Protein 4OVQ (pdb70)

Nearest PDB structures (foldseek):
  4pf8-assembly1_A  TM=9.824E-01  e=2.541E-43  Sulfitobacter sp. NAS-14.1
  4ovr-assembly2_B  TM=9.598E-01  e=1.487E-34  Xanthobacter autotrophicus Py2
  4mhf-assembly1_A  TM=9.506E-01  e=1.576E-33  Polaromonas sp. JS666
  4pbq-assembly3_C  TM=9.297E-01  e=1.345E-25  Haemophilus influenzae RdAW
  4di4-assembly1_B  TM=7.776E-01  e=5.376E-15  Treponema pallidum subsp. pallidum str. Nichols

Organism: Roseobacter denitrificans (strain ATCC 33942 / OCh 114) (NCBI:txid375451)

B-factor: mean 21.03, std 9.66, range [5.29, 56.74]

Secondary structure (DSSP, 8-state):
-EE-EE----TT-HHHH--HHHHHHHHHTTTSSEE---TTTT--HHHHHHHHHHTS-SEEEEEHHHHTTT-TTGGGGGSTT-SSSS---TTTTSHHHHHHHH--TTSEEEEEEE----EEEEESS----SGGGG---EE---HHHH--GGGT--EE--GGGHHHHHHHTSSSEEEE-HHHHHHTSHHHH--EEEEEEEE---EEEEEEHHHHHTS----HHHHHHHHHHHHHHHHHHHHHHHHHHHHHHHTT-EEEE-S--HHHHH--HHHHHHHHH-GGGHHHHHHHHT--

Solvent-accessible surface area: 12028 Å² total

Radius of gyration: 18.8 Å; Cα contacts (8 Å, |Δi|>4): 561; chains: 1; bounding box: 43×48×45 Å

CATH classification: 3.40.190.170

Foldseek 3Di:
DEFEEEEQADPPALVVVLVLLQVLLCVLVVNPYGYDDYNQPVHFQLVVVVCQLVVVGFKYWHWLQSVCVVQVLSVLLFAWPLQPWQVLVLLCVDDSVVVRQVSVVSQKHFLAKAFFTFKFKWFAPDEDQALVVLAEEEEDPDVLVCLSVLSNHGYDYGLLCVQVCLQVVVGGIYMGALLSCQRSCVCVSTQETEPLSTGGIMIGIMGRSVVLVPDDPSVVSSSVSRHVSRVSSRVSVVVSSVVSVVVSVVVPRHYYYHPCSPNVVVSPCSLVVSCVVCVVCVVSSVSSNVRD

Sequence (292 aa):
DNWRGWNIHVDGYPNTVADKFAELLAVKTGGEYTLQFHGGTLGSQPDDAIEQVRAGALEIGNFNLGPIGPLVPAANVVSLPFIFKDVPHFRVLDGEAGKIIAAGAEKGIQPLAWYDAGARSFYNGEKPINTPADVEGKVRVNNELFTGIAELGGNPSPAFAEVYQALKTGVVDGAENNWPSYESTGHFEVAGFYSLSQHLIIPECICINIGTFNALSDEKTAVLEAAQQESALYQRDLWNKREAASRAAVEAAGVVVNEIADKAPFQAAAPVYEAYFEANPDLRPLVELIQATE

InterPro domains:
  IPR004682 TRAP transporter solute receptor, DctP family [PIRSF006470] (33-309)
  IPR004682 TRAP transporter solute receptor, DctP family [TIGR00787] (37-277)
  IPR018389 TRAP transporter solute receptor DctP [PF03480] (36-310)
  IPR018389 TRAP transporter solute receptor DctP [PTHR33376] (6-325)
  IPR038404 TRAP transporter solute receptor DctP superfamily [G3DSA:3.40.190.170] (26-326)

Structure (mmCIF, N/CA/C/O backbone):
data_4OVQ
#
_entry.id   4OVQ
#
_cell.length_a   78.209
_cell.length_b   78.209
_cell.length_c   134.424
_cell.angle_alpha   90.000
_cell.angle_beta   90.000
_cell.angle_gamma   120.000
#
_symmetry.space_group_name_H-M   'H 3'
#
loop_
_entity.id
_entity.type
_entity.pdbx_description
1 polymer 'TRAP dicarboxylate ABC transporter, substrate-binding protein'
2 non-polymer 'CHLORIDE ION'
3 non-polymer 'beta-D-glucopyranuronic acid'
4 water water
#
loop_
_atom_site.group_PDB
_atom_site.id
_atom_site.type_symbol
_atom_site.label_atom_id
_atom_site.label_alt_id
_atom_site.label_comp_id
_atom_site.label_asym_id
_atom_site.label_entity_id
_atom_site.label_seq_id
_atom_site.pdbx_PDB_ins_code
_atom_site.Cartn_x
_atom_site.Cartn_y
_atom_site.Cartn_z
_atom_site.occupancy
_atom_site.B_iso_or_equiv
_atom_site.auth_seq_id
_atom_site.auth_comp_id
_atom_site.auth_asym_id
_atom_site.auth_atom_id
_atom_site.pdbx_PDB_model_num
ATOM 1 N N . ASP A 1 24 ? 7.520 10.482 -16.170 1.00 38.45 25 ASP A N 1
ATOM 2 C CA . ASP A 1 24 ? 7.153 11.451 -15.137 1.00 34.79 25 ASP A CA 1
ATOM 3 C C . ASP A 1 24 ? 6.676 10.753 -13.863 1.00 34.26 25 ASP A C 1
ATOM 4 O O . ASP A 1 24 ? 6.825 11.290 -12.761 1.00 32.28 25 ASP A O 1
ATOM 12 N N . ASN A 1 25 ? 6.111 9.559 -14.022 1.00 27.22 26 ASN A N 1
ATOM 13 C CA . ASN A 1 25 ? 5.618 8.767 -12.896 1.00 18.69 26 ASN A CA 1
ATOM 14 C C . ASN A 1 25 ? 6.665 7.726 -12.516 1.00 23.75 26 ASN A C 1
ATOM 15 O O . ASN A 1 25 ? 6.923 6.758 -13.251 1.00 24.25 26 ASN A O 1
ATOM 26 N N . TRP A 1 26 ? 7.286 7.942 -11.368 1.00 17.07 27 TRP A N 1
ATOM 27 C CA . TRP A 1 26 ? 8.416 7.136 -10.963 1.00 13.87 27 TRP A CA 1
ATOM 28 C C . TRP A 1 26 ? 8.016 5.977 -10.060 1.00 15.47 27 TRP A C 1
ATOM 29 O O . TRP A 1 26 ? 6.953 5.976 -9.429 1.00 17.66 27 TRP A O 1
ATOM 50 N N . ARG A 1 27 ? 8.922 5.009 -9.971 1.00 14.69 28 ARG A N 1
ATOM 51 C CA . ARG A 1 27 ? 8.792 3.921 -9.029 1.00 14.03 28 ARG A CA 1
ATOM 52 C C . ARG A 1 27 ? 9.994 3.950 -8.091 1.00 10.29 28 ARG A C 1
ATOM 53 O O . ARG A 1 27 ? 11.109 4.278 -8.518 1.00 14.37 28 ARG A O 1
ATOM 74 N N . GLY A 1 28 ? 9.735 3.616 -6.836 1.00 13.84 29 GLY A N 1
ATOM 75 C CA . GLY A 1 28 ? 10.764 3.582 -5.817 1.00 15.71 29 GLY A CA 1
ATOM 76 C C . GLY A 1 28 ? 10.781 2.308 -4.993 1.00 14.43 29 GLY A C 1
ATOM 77 O O . GLY A 1 28 ? 9.744 1.680 -4.773 1.00 14.85 29 GLY A O 1
ATOM 81 N N . TRP A 1 29 ? 11.972 1.952 -4.514 1.00 11.14 30 TRP A N 1
ATOM 82 C CA . TRP A 1 29 ? 12.184 0.764 -3.687 1.00 9.00 30 TRP A CA 1
ATOM 83 C C . TRP A 1 29 ? 12.518 1.087 -2.249 1.00 8.72 30 TRP A C 1
ATOM 84 O O . TRP A 1 29 ? 13.314 2.010 -1.973 1.00 9.24 30 TRP A O 1
ATOM 105 N N . ASN A 1 30 ? 11.927 0.337 -1.338 1.00 8.91 31 ASN A N 1
ATOM 106 C CA . ASN A 1 30 ? 12.292 0.361 0.070 1.00 10.66 31 ASN A CA 1
ATOM 107 C C . ASN A 1 30 ? 12.090 -1.045 0.609 1.00 10.73 31 ASN A C 1
ATOM 108 O O . ASN A 1 30 ? 11.088 -1.700 0.271 1.00 11.03 31 ASN A O 1
ATOM 119 N N . ILE A 1 31 ? 13.003 -1.536 1.443 1.00 11.10 32 ILE A N 1
ATOM 120 C CA . ILE A 1 31 ? 12.917 -2.913 1.933 1.00 11.35 32 ILE A CA 1
ATOM 121 C C . ILE A 1 31 ? 12.014 -3.079 3.154 1.00 12.16 32 ILE A C 1
ATOM 122 O O . ILE A 1 31 ? 11.643 -4.207 3.486 1.00 13.82 32 ILE A O 1
ATOM 138 N N . HIS A 1 32 ? 11.624 -1.974 3.799 1.00 10.33 33 HIS A N 1
ATOM 139 C CA . HIS A 1 32 ? 11.050 -2.017 5.147 1.00 9.68 33 HIS A CA 1
ATOM 140 C C . HIS A 1 32 ? 9.532 -2.187 5.186 1.00 11.72 33 HIS A C 1
ATOM 141 O O . HIS A 1 32 ? 8.850 -2.007 4.180 1.00 17.01 33 HIS A O 1
ATOM 156 N N . VAL A 1 33 ? 9.047 -2.512 6.371 1.00 18.68 34 VAL A N 1
ATOM 157 C CA . VAL A 1 33 ? 7.618 -2.770 6.571 1.00 14.36 34 VAL A CA 1
ATOM 158 C C . VAL A 1 33 ? 6.855 -1.533 6.977 1.00 12.42 34 VAL A C 1
ATOM 159 O O . VAL A 1 33 ? 7.430 -0.444 7.064 1.00 15.99 34 VAL A O 1
ATOM 172 N N . ASP A 1 34 ? 5.573 -1.713 7.264 1.00 23.51 35 ASP A N 1
ATOM 173 C CA . ASP A 1 34 ? 4.741 -0.592 7.599 1.00 12.26 35 ASP A CA 1
ATOM 174 C C . ASP A 1 34 ? 5.178 0.094 8.877 1.00 17.44 35 ASP A C 1
ATOM 175 O O . ASP A 1 34 ? 5.552 -0.551 9.863 1.00 18.67 35 ASP A O 1
ATOM 184 N N . GLY A 1 35 ? 5.086 1.418 8.863 1.00 15.96 36 GLY A N 1
ATOM 185 C CA . GLY A 1 35 ? 5.374 2.199 10.042 1.00 16.80 36 GLY A CA 1
ATOM 186 C C . GLY A 1 35 ? 6.824 2.399 10.359 1.00 10.66 36 GLY A C 1
ATOM 187 O O . GLY A 1 35 ? 7.164 3.179 11.271 1.00 18.69 36 GLY A O 1
ATOM 191 N N . TYR A 1 36 ? 7.707 1.684 9.627 1.00 13.31 37 TYR A N 1
ATOM 192 C CA . TYR A 1 36 ? 9.130 1.849 9.808 1.00 13.31 37 TYR A CA 1
ATOM 193 C C . TYR A 1 36 ? 9.487 3.262 9.388 1.00 9.20 37 TYR A C 1
ATOM 194 O O . TYR A 1 36 ? 8.884 3.788 8.437 1.00 15.39 37 TYR A O 1
ATOM 212 N N . PRO A 1 37 ? 10.410 3.875 10.109 1.00 13.28 38 PRO A N 1
ATOM 213 C CA . PRO A 1 37 ? 10.813 5.261 9.854 1.00 13.51 38 PRO A CA 1
ATOM 214 C C . PRO A 1 37 ? 11.061 5.506 8.375 1.00 13.36 38 PRO A C 1
ATOM 215 O O . PRO A 1 37 ? 10.529 6.460 7.799 1.00 10.33 38 PRO A O 1
ATOM 226 N N . ASN A 1 38 ? 11.843 4.635 7.741 1.00 11.50 39 ASN A N 1
ATOM 227 C CA . ASN A 1 38 ? 12.139 4.811 6.322 1.00 8.74 39 ASN A CA 1
ATOM 228 C C . ASN A 1 38 ? 10.921 4.730 5.410 1.00 9.43 39 ASN A C 1
ATOM 229 O O . ASN A 1 38 ? 10.835 5.369 4.347 1.00 10.20 39 ASN A O 1
ATOM 240 N N . THR A 1 39 ? 9.989 3.877 5.783 1.00 12.46 40 THR A N 1
ATOM 241 C CA . THR A 1 39 ? 8.804 3.699 5.020 1.00 11.62 40 THR A CA 1
ATOM 242 C C . THR A 1 39 ? 7.944 4.970 5.021 1.00 10.44 40 THR A C 1
ATOM 243 O O . THR A 1 39 ? 7.567 5.494 3.980 1.00 11.77 40 THR A O 1
ATOM 254 N N . VAL A 1 40 ? 7.685 5.453 6.221 1.00 12.98 41 VAL A N 1
ATOM 255 C CA . VAL A 1 40 ? 6.851 6.650 6.420 1.00 11.03 41 VAL A CA 1
ATOM 256 C C . VAL A 1 40 ? 7.551 7.826 5.747 1.00 11.03 41 VAL A C 1
ATOM 257 O O . VAL A 1 40 ? 6.919 8.659 5.054 1.00 11.30 41 VAL A O 1
ATOM 270 N N . ALA A 1 41 ? 8.865 7.878 5.877 1.00 12.35 42 ALA A N 1
ATOM 271 C CA . ALA A 1 41 ? 9.628 8.994 5.290 1.00 10.47 42 ALA A CA 1
ATOM 272 C C . ALA A 1 41 ? 9.685 8.944 3.753 1.00 10.13 42 ALA A C 1
ATOM 273 O O . ALA A 1 41 ? 9.690 9.994 3.110 1.00 8.24 42 ALA A O 1
ATOM 297 N N . ASP A 1 43 ? 7.306 7.677 1.914 1.00 11.63 44 ASP A N 1
ATOM 298 C CA . ASP A 1 43 ? 5.954 8.129 1.559 1.00 11.82 44 ASP A CA 1
ATOM 299 C C . ASP A 1 43 ? 5.934 9.650 1.570 1.00 9.18 44 ASP A C 1
ATOM 300 O O . ASP A 1 43 ? 5.374 10.290 0.672 1.00 10.64 44 ASP A O 1
ATOM 309 N N . LYS A 1 44 ? 6.579 10.225 2.562 1.00 9.18 45 LYS A N 1
ATOM 310 C CA . LYS A 1 44 ? 6.640 11.680 2.654 1.00 8.56 45 LYS A CA 1
ATOM 311 C C . LYS A 1 44 ? 7.431 12.303 1.499 1.00 8.27 45 LYS A C 1
ATOM 312 O O . LYS A 1 44 ? 7.054 13.366 0.959 1.00 8.35 4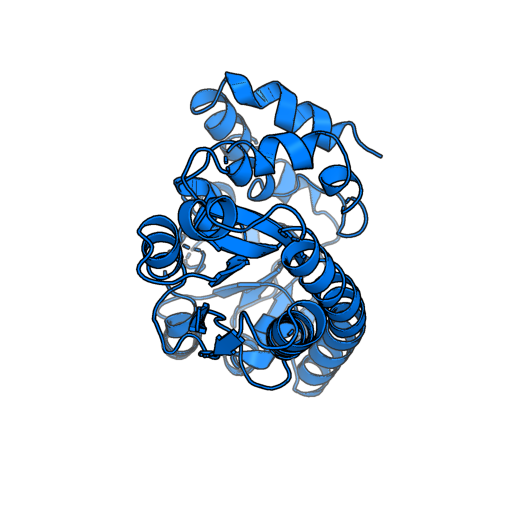5 LYS A O 1
ATOM 331 N N . PHE A 1 45 ? 8.535 11.663 1.116 1.00 9.00 46 PHE A N 1
ATOM 332 C CA . PHE A 1 45 ? 9.285 12.080 -0.044 1.00 8.15 46 PHE A CA 1
ATOM 333 C C . PHE A 1 45 ? 8.391 12.070 -1.275 1.00 9.84 46 PHE A C 1
ATOM 334 O O . PHE A 1 45 ? 8.340 13.054 -2.023 1.00 10.08 46 PHE A O 1
ATOM 351 N N . ALA A 1 46 ? 7.629 10.998 -1.460 1.00 8.92 47 ALA A N 1
ATOM 352 C CA . ALA A 1 46 ? 6.739 10.928 -2.618 1.00 10.94 47 ALA A CA 1
ATOM 353 C C . ALA A 1 46 ? 5.677 12.037 -2.552 1.00 9.94 47 ALA A C 1
ATOM 354 O O . ALA A 1 46 ? 5.427 12.697 -3.533 1.00 11.52 47 ALA A O 1
ATOM 361 N N . GLU A 1 47 ? 5.096 12.257 -1.389 1.00 9.47 48 GLU A N 1
ATOM 362 C CA . GLU A 1 47 ? 4.112 13.325 -1.213 1.00 9.73 48 GLU A CA 1
ATOM 363 C C . GLU A 1 47 ? 4.704 14.707 -1.508 1.00 9.41 48 GLU A C 1
ATOM 364 O O . GLU A 1 47 ? 4.139 15.482 -2.275 1.00 9.71 48 GLU A O 1
ATOM 376 N N . LEU A 1 48 ? 5.890 14.950 -0.965 1.00 8.87 49 LEU A N 1
ATOM 377 C CA . LEU A 1 48 ? 6.541 16.252 -1.154 1.00 9.65 49 LEU A CA 1
ATOM 378 C C . LEU A 1 48 ? 7.012 16.465 -2.591 1.00 9.45 49 LEU A C 1
ATOM 379 O O . LEU A 1 48 ? 6.969 17.592 -3.084 1.00 9.64 49 LEU A O 1
ATOM 395 N N . LEU A 1 49 ? 7.442 15.408 -3.276 1.00 9.51 50 LEU A N 1
ATOM 396 C CA . LEU A 1 49 ? 7.758 15.495 -4.699 1.00 10.49 50 LEU A CA 1
ATOM 397 C C . LEU A 1 49 ? 6.546 15.986 -5.494 1.00 11.19 50 LEU A C 1
ATOM 398 O O . LEU A 1 49 ? 6.640 16.934 -6.271 1.00 12.09 50 LEU A O 1
ATOM 414 N N . ALA A 1 50 ? 5.384 15.371 -5.260 1.00 9.78 51 ALA A N 1
ATOM 415 C CA . ALA A 1 50 ? 4.176 15.772 -5.983 1.00 10.77 51 ALA A CA 1
ATOM 416 C C . ALA A 1 50 ? 3.747 17.188 -5.634 1.00 10.92 51 ALA A C 1
ATOM 417 O O . ALA A 1 50 ? 3.307 17.939 -6.494 1.00 12.46 51 ALA A O 1
ATOM 424 N N . VAL A 1 51 ? 3.866 17.571 -4.364 1.00 10.07 52 VAL A N 1
ATOM 425 C CA . VAL A 1 51 ? 3.546 18.941 -3.966 1.00 10.08 52 VAL A CA 1
ATOM 426 C C . VAL A 1 51 ? 4.480 19.976 -4.604 1.00 12.47 52 VAL A C 1
ATOM 427 O O . VAL A 1 51 ? 4.014 20.926 -5.247 1.00 13.31 52 VAL A O 1
ATOM 440 N N . LYS A 1 52 ? 5.779 19.759 -4.496 1.00 11.96 53 LYS A N 1
ATOM 441 C CA . LYS A 1 52 ? 6.737 20.801 -4.880 1.00 11.98 53 LYS A CA 1
ATOM 442 C C . LYS A 1 52 ? 6.890 20.917 -6.398 1.00 22.22 53 LYS A C 1
ATOM 443 O O . LYS A 1 52 ? 7.320 21.961 -6.899 1.00 19.95 53 LYS A O 1
ATOM 462 N N . THR A 1 53 ? 6.527 19.857 -7.116 1.00 14.26 54 THR A N 1
ATOM 463 C CA . THR A 1 53 ? 6.555 19.883 -8.587 1.00 14.60 54 THR A CA 1
ATOM 464 C C . THR A 1 53 ? 5.180 20.152 -9.192 1.00 18.61 54 THR A C 1
ATOM 465 O O . THR A 1 53 ? 4.971 19.981 -10.399 1.00 21.07 54 THR A O 1
ATOM 476 N N . GLY A 1 54 ? 4.220 20.566 -8.371 1.00 17.39 55 GLY A N 1
ATOM 477 C CA . GLY A 1 54 ? 2.850 20.759 -8.831 1.00 20.37 55 GLY A CA 1
ATOM 478 C C . GLY A 1 54 ? 2.250 19.607 -9.613 1.00 20.18 55 GLY A C 1
ATOM 479 O O . GLY A 1 54 ? 1.442 19.820 -10.524 1.00 28.07 55 GLY A O 1
ATOM 483 N N . GLY A 1 55 ? 2.629 18.385 -9.271 1.00 19.27 56 GLY A N 1
ATOM 484 C CA . GLY A 1 55 ? 2.063 17.209 -9.903 1.00 20.00 56 GLY A CA 1
ATOM 485 C C . GLY A 1 55 ? 2.793 16.751 -11.158 1.00 14.03 56 GLY A C 1
ATOM 486 O O . GLY A 1 55 ? 2.470 15.721 -11.723 1.00 19.95 56 GLY A O 1
ATOM 490 N N . GLU A 1 56 ? 3.814 17.499 -11.564 1.00 18.94 57 GLU A N 1
ATOM 491 C CA . GLU A 1 56 ? 4.557 17.147 -12.770 1.00 19.34 57 GLU A CA 1
ATOM 492 C C . GLU A 1 56 ? 5.364 15.886 -12.575 1.00 23.40 57 GLU A C 1
ATOM 493 O O . GLU A 1 56 ? 5.563 15.118 -13.516 1.00 24.09 57 GLU A O 1
ATOM 505 N N . TYR A 1 57 ? 5.806 15.641 -11.344 1.00 18.11 58 TYR A N 1
ATOM 506 C CA . TYR A 1 57 ? 6.494 14.391 -11.045 1.00 16.76 58 TYR A CA 1
ATOM 507 C C . TYR A 1 57 ? 5.838 13.684 -9.849 1.00 19.84 58 TYR A C 1
ATOM 508 O O . TYR A 1 57 ? 5.583 14.313 -8.821 1.00 16.95 58 TYR A O 1
ATOM 526 N N . THR A 1 58 ? 5.573 12.388 -9.988 1.00 14.73 59 THR A N 1
ATOM 527 C CA . THR A 1 58 ? 5.041 11.601 -8.886 1.00 14.11 59 THR A CA 1
ATOM 528 C C . THR A 1 58 ? 5.870 10.335 -8.686 1.00 14.96 59 THR A C 1
ATOM 529 O O . THR A 1 58 ? 6.653 9.941 -9.555 1.00 15.81 59 THR A O 1
ATOM 540 N N . LEU A 1 59 ? 5.654 9.684 -7.553 1.00 13.22 60 LEU A N 1
ATOM 541 C CA . LEU A 1 59 ? 6.434 8.521 -7.162 1.00 11.72 60 LEU A CA 1
ATOM 542 C C . LEU A 1 59 ? 5.544 7.492 -6.495 1.00 14.32 60 LEU A C 1
ATOM 543 O O . LEU A 1 59 ? 4.864 7.798 -5.518 1.00 14.06 60 LEU A O 1
ATOM 559 N N . GLN A 1 60 ? 5.558 6.269 -7.031 1.00 13.17 61 GLN A N 1
ATOM 560 C CA . GLN A 1 60 ? 4.925 5.138 -6.401 1.00 16.08 61 GLN A CA 1
ATOM 561 C C . GLN A 1 60 ? 5.964 4.257 -5.680 1.00 11.86 61 GLN A C 1
ATOM 562 O O . GLN A 1 60 ? 6.859 3.670 -6.324 1.00 13.02 61 GLN A O 1
ATOM 593 N N . PHE A 1 62 ? 7.199 0.951 -3.615 1.00 11.64 63 PHE A N 1
ATOM 594 C CA . PHE A 1 62 ? 7.016 -0.448 -3.307 1.00 15.82 63 PHE A CA 1
ATOM 595 C C . PHE A 1 62 ? 7.860 -0.751 -2.078 1.00 10.87 63 PHE A C 1
ATOM 596 O O . PHE A 1 62 ? 9.104 -0.914 -2.184 1.00 12.37 63 PHE A O 1
ATOM 613 N N . HIS A 1 63 ? 7.216 -0.757 -0.921 1.00 15.90 64 HIS A N 1
ATOM 614 C CA . HIS A 1 63 ? 7.839 -1.060 0.351 1.00 10.78 64 HIS A CA 1
ATOM 615 C C . HIS A 1 63 ? 7.969 -2.579 0.542 1.00 11.16 64 HIS A C 1
ATOM 616 O O . HIS A 1 63 ? 7.546 -3.359 -0.304 1.00 16.33 64 HIS A O 1
ATOM 631 N N . GLY A 1 64 ? 8.527 -2.977 1.682 1.00 15.20 65 GLY A N 1
ATOM 632 C CA . GLY A 1 64 ? 8.627 -4.390 2.008 1.00 14.18 65 GLY A CA 1
ATOM 633 C C . GLY A 1 64 ? 9.477 -5.210 1.060 1.00 13.78 65 GLY A C 1
ATOM 634 O O . GLY A 1 64 ? 9.356 -6.436 1.070 1.00 12.99 65 GLY A O 1
ATOM 638 N N . GLY A 1 65 ? 10.333 -4.595 0.237 1.00 10.76 66 GLY A N 1
ATOM 639 C CA . GLY A 1 65 ? 11.224 -5.370 -0.610 1.00 11.76 66 GLY A CA 1
ATOM 640 C C . GLY A 1 65 ? 10.550 -6.197 -1.698 1.00 11.83 66 GLY A C 1
ATOM 641 O O . GLY A 1 65 ? 11.161 -7.097 -2.283 1.00 15.42 66 GLY A O 1
ATOM 645 N N . THR A 1 66 ? 9.292 -5.873 -1.990 1.00 13.45 67 THR A N 1
ATOM 646 C CA . THR A 1 66 ? 8.505 -6.711 -2.904 1.00 13.68 67 THR A CA 1
ATOM 647 C C . THR A 1 66 ? 9.061 -6.626 -4.333 1.00 15.62 67 THR A C 1
ATOM 648 O O . THR A 1 66 ? 8.807 -7.503 -5.160 1.00 24.67 67 THR A O 1
ATOM 659 N N . LEU A 1 67 ? 9.901 -5.628 -4.613 1.00 18.65 68 LEU A N 1
ATOM 660 C CA . LEU A 1 67 ? 10.548 -5.551 -5.919 1.00 11.61 68 LEU A CA 1
ATOM 661 C C . LEU A 1 67 ? 11.894 -6.315 -6.022 1.00 20.39 68 LEU A C 1
ATOM 662 O O . LEU A 1 67 ? 12.431 -6.532 -7.121 1.00 21.68 68 LEU A O 1
ATOM 678 N N . GLY A 1 68 ? 12.420 -6.747 -4.891 1.00 14.81 69 GLY A N 1
ATOM 679 C CA . GLY A 1 68 ? 13.598 -7.590 -4.926 1.00 15.95 69 GLY A CA 1
ATOM 680 C C . GLY A 1 68 ? 14.621 -7.274 -3.854 1.00 12.81 69 GLY A C 1
ATOM 681 O O . GLY A 1 68 ? 14.416 -6.437 -2.974 1.00 10.68 69 GLY A O 1
ATOM 685 N N . SER A 1 69 ? 15.722 -7.989 -3.895 1.00 10.11 70 SER A N 1
ATOM 686 C CA . SER A 1 69 ? 16.765 -7.773 -2.912 1.00 9.59 70 SER A CA 1
ATOM 687 C C . SER A 1 69 ? 17.439 -6.425 -3.065 1.00 9.01 70 SER A C 1
ATOM 688 O O . SER A 1 69 ? 17.306 -5.746 -4.083 1.00 8.98 70 SER A O 1
ATOM 696 N N . GLN A 1 70 ? 18.178 -6.009 -2.037 1.00 8.57 71 GLN A N 1
ATOM 697 C CA . GLN A 1 70 ? 18.798 -4.708 -2.129 1.00 8.07 71 GLN A CA 1
ATOM 698 C C . GLN A 1 70 ? 19.852 -4.652 -3.265 1.00 7.92 71 GLN A C 1
ATOM 699 O O . GLN A 1 70 ? 19.860 -3.691 -4.044 1.00 7.81 71 GLN A O 1
ATOM 713 N N . PRO A 1 71 ? 20.723 -5.661 -3.394 1.00 7.98 72 PRO A N 1
ATOM 714 C CA . PRO A 1 71 ? 21.648 -5.534 -4.540 1.00 8.16 72 PRO A CA 1
ATOM 715 C C . PRO A 1 71 ? 20.951 -5.479 -5.911 1.00 8.26 72 PRO A C 1
ATOM 716 O O . PRO A 1 71 ? 21.384 -4.774 -6.811 1.00 8.71 72 PRO A O 1
ATOM 727 N N A ASP A 1 72 ? 19.885 -6.234 -6.072 0.59 8.72 73 ASP A N 1
ATOM 728 N N B ASP A 1 72 ? 19.879 -6.245 -6.055 0.41 8.97 73 ASP A N 1
ATOM 729 C CA A ASP A 1 72 ? 19.149 -6.207 -7.306 0.59 10.37 73 ASP A CA 1
ATOM 730 C CA B ASP A 1 72 ? 19.056 -6.259 -7.256 0.41 9.15 73 ASP A CA 1
ATOM 731 C C A ASP A 1 72 ? 18.517 -4.823 -7.516 0.59 11.59 73 ASP A C 1
ATOM 732 C C B ASP A 1 72 ? 18.483 -4.864 -7.509 0.41 11.34 73 ASP A C 1
ATOM 733 O O A ASP A 1 72 ? 18.594 -4.252 -8.604 0.59 11.22 73 ASP A O 1
ATOM 734 O O B ASP A 1 72 ? 18.551 -4.340 -8.619 0.41 12.73 73 ASP A O 1
ATOM 751 N N . ALA A 1 73 ? 17.949 -4.235 -6.468 1.00 10.22 74 ALA A N 1
ATOM 752 C CA . ALA A 1 73 ? 17.337 -2.952 -6.634 1.00 10.44 74 ALA A CA 1
ATOM 753 C C . ALA A 1 73 ? 18.371 -1.903 -6.987 1.00 8.29 74 ALA A C 1
ATOM 754 O O . ALA A 1 73 ? 18.080 -0.991 -7.745 1.00 8.43 74 ALA A O 1
ATOM 762 N N . ILE A 1 74 ? 19.538 -1.960 -6.354 1.00 8.14 75 ILE A N 1
ATOM 763 C CA . ILE A 1 74 ? 20.626 -1.026 -6.683 1.00 7.58 75 ILE A CA 1
ATOM 764 C C . ILE A 1 74 ? 20.950 -1.137 -8.185 1.00 10.41 75 ILE A C 1
ATOM 765 O O . ILE A 1 74 ? 21.074 -0.119 -8.865 1.00 9.33 75 ILE A O 1
ATOM 781 N N . GLU A 1 75 ? 2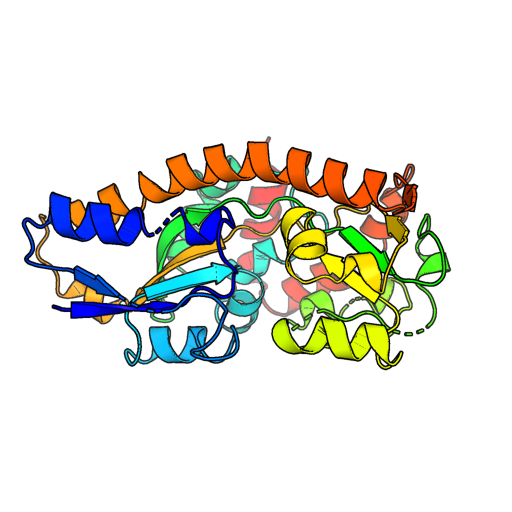1.066 -2.349 -8.710 1.00 8.44 76 GLU A N 1
ATOM 782 C CA . GLU A 1 75 ? 21.305 -2.497 -10.133 1.00 12.03 76 GLU A CA 1
ATOM 783 C C . GLU A 1 75 ? 20.165 -1.915 -10.981 1.00 12.50 76 GLU A C 1
ATOM 784 O O . GLU A 1 75 ? 20.402 -1.323 -12.058 1.00 14.51 76 GLU A O 1
ATOM 796 N N . GLN A 1 76 ? 18.916 -2.094 -10.551 1.00 9.27 77 GLN A N 1
ATOM 797 C CA . GLN A 1 76 ? 17.786 -1.550 -11.318 1.00 9.44 77 GLN A CA 1
ATOM 798 C C . GLN A 1 76 ? 17.842 -0.015 -11.368 1.00 10.66 77 GLN A C 1
ATOM 799 O O . GLN A 1 76 ? 17.563 0.585 -12.396 1.00 11.93 77 GLN A O 1
ATOM 813 N N . VAL A 1 77 ? 18.191 0.625 -10.255 1.00 8.92 78 VAL A N 1
ATOM 814 C CA . VAL A 1 77 ? 18.293 2.085 -10.245 1.00 10.26 78 VAL A CA 1
ATOM 815 C C . VAL A 1 77 ? 19.445 2.527 -11.152 1.00 13.39 78 VAL A C 1
ATOM 816 O O . VAL A 1 77 ? 19.286 3.420 -11.978 1.00 12.15 78 VAL A O 1
ATOM 829 N N . ARG A 1 78 ? 20.573 1.855 -11.052 1.00 14.51 79 ARG A N 1
ATOM 830 C CA . ARG A 1 78 ? 21.733 2.233 -11.868 1.00 12.55 79 ARG A CA 1
ATOM 831 C C . ARG A 1 78 ? 21.392 2.096 -13.366 1.00 16.48 79 ARG A C 1
ATOM 832 O O . ARG A 1 78 ? 21.727 2.957 -14.184 1.00 15.01 79 ARG A O 1
ATOM 853 N N . ALA A 1 79 ? 20.667 1.039 -13.705 1.00 13.35 80 ALA A N 1
ATOM 854 C CA . ALA A 1 79 ? 20.297 0.750 -15.091 1.00 14.69 80 ALA A CA 1
ATOM 855 C C . ALA A 1 79 ? 19.119 1.578 -15.612 1.00 15.91 80 ALA A C 1
ATOM 856 O O . ALA A 1 79 ? 18.771 1.532 -16.810 1.00 19.88 80 ALA A O 1
ATOM 863 N N . GLY A 1 80 ? 18.463 2.317 -14.727 1.00 12.59 81 GLY A N 1
ATOM 864 C CA . GLY A 1 80 ? 17.308 3.097 -15.108 1.00 14.85 81 GLY A CA 1
ATOM 865 C C . GLY A 1 80 ? 15.988 2.364 -15.223 1.00 18.07 81 GLY A C 1
ATOM 866 O O . GLY A 1 80 ? 15.005 2.933 -15.696 1.00 21.58 81 GLY A O 1
ATOM 870 N N . ALA A 1 81 ? 15.951 1.120 -14.760 1.00 13.54 82 ALA A N 1
ATOM 871 C CA . ALA A 1 81 ? 14.711 0.366 -14.699 1.00 13.05 82 ALA A CA 1
ATOM 872 C C . ALA A 1 81 ? 13.817 0.796 -13.520 1.00 12.82 82 ALA A C 1
ATOM 873 O O . ALA A 1 81 ? 12.598 0.573 -13.533 1.00 18.32 82 ALA A O 1
ATOM 880 N N . LEU A 1 82 ? 14.439 1.442 -12.537 1.00 12.25 83 LEU A N 1
ATOM 881 C CA . LEU A 1 82 ? 13.759 2.001 -11.368 1.00 13.09 83 LEU A CA 1
ATOM 882 C C . LEU A 1 82 ? 14.351 3.372 -11.162 1.00 15.99 83 LEU A C 1
ATOM 883 O O . LEU A 1 82 ? 15.542 3.557 -11.320 1.00 15.98 83 LEU A O 1
ATOM 899 N N . GLU A 1 83 ? 13.548 4.355 -10.800 1.00 13.13 84 GLU A N 1
ATOM 900 C CA . GLU A 1 83 ? 14.087 5.697 -10.642 1.00 13.76 84 GLU A CA 1
ATOM 901 C C . GLU A 1 83 ? 14.683 5.955 -9.249 1.00 11.58 84 GLU A C 1
ATOM 902 O O . GLU A 1 83 ? 15.653 6.690 -9.125 1.00 11.35 84 GLU A O 1
ATOM 914 N N . ILE A 1 84 ? 14.067 5.381 -8.223 1.00 10.75 85 ILE A N 1
ATOM 915 C CA . ILE A 1 84 ? 14.335 5.793 -6.849 1.00 9.10 85 ILE A CA 1
ATOM 916 C C . ILE A 1 84 ? 14.576 4.589 -5.967 1.00 9.56 85 ILE A C 1
ATOM 917 O O . ILE A 1 84 ? 13.895 3.562 -6.099 1.00 9.71 85 ILE A O 1
ATOM 933 N N . GLY A 1 85 ? 15.494 4.741 -5.014 1.00 9.22 86 GLY A N 1
ATOM 934 C CA . GLY A 1 85 ? 15.622 3.769 -3.937 1.00 8.08 86 GLY A CA 1
ATOM 935 C C . GLY A 1 85 ? 16.015 4.459 -2.645 1.00 8.73 86 GLY A C 1
ATOM 936 O O . GLY A 1 85 ? 16.673 5.485 -2.641 1.00 11.02 86 GLY A O 1
ATOM 940 N N . ASN A 1 86 ? 15.558 3.925 -1.529 1.00 7.60 87 ASN A N 1
ATOM 941 C CA . ASN A 1 86 ? 16.187 4.187 -0.253 1.00 7.56 87 ASN A CA 1
ATOM 942 C C . ASN A 1 86 ? 17.137 3.016 -0.017 1.00 6.71 87 ASN A C 1
ATOM 943 O O . ASN A 1 86 ? 16.701 1.910 0.297 1.00 7.46 87 ASN A O 1
ATOM 954 N N . PHE A 1 87 ? 18.417 3.276 -0.196 1.00 6.40 88 PHE A N 1
ATOM 955 C CA . PHE A 1 87 ? 19.446 2.274 -0.082 1.00 6.32 88 PHE A CA 1
ATOM 956 C C . PHE A 1 87 ? 20.357 2.518 1.141 1.00 6.02 88 PHE A C 1
ATOM 957 O O . PHE A 1 87 ? 20.902 3.618 1.352 1.00 7.77 88 PHE A O 1
ATOM 974 N N . ASN A 1 88 ? 20.563 1.450 1.902 1.00 7.67 89 ASN A N 1
ATOM 975 C CA . ASN A 1 88 ? 21.668 1.411 2.864 1.00 7.08 89 ASN A CA 1
ATOM 976 C C . ASN A 1 88 ? 22.990 1.442 2.098 1.00 5.74 89 ASN A C 1
ATOM 977 O O . ASN A 1 88 ? 23.111 0.812 1.042 1.00 6.95 89 ASN A O 1
ATOM 988 N N . LEU A 1 89 ? 23.994 2.151 2.593 1.00 8.18 90 LEU A N 1
ATOM 989 C CA . LEU A 1 89 ? 25.262 2.217 1.843 1.00 9.15 90 LEU A CA 1
ATOM 990 C C . LEU A 1 89 ? 26.077 0.929 1.857 1.00 7.16 90 LEU A C 1
ATOM 991 O O . LEU A 1 89 ? 26.964 0.762 1.035 1.00 9.24 90 LEU A O 1
ATOM 1007 N N . GLY A 1 90 ? 25.758 0.010 2.769 1.00 7.64 91 GLY A N 1
ATOM 1008 C CA . GLY A 1 90 ? 26.450 -1.271 2.840 1.00 7.86 91 GLY A CA 1
ATOM 1009 C C . GLY A 1 90 ? 26.546 -2.006 1.520 1.00 7.11 91 GLY A C 1
ATOM 1010 O O . GLY A 1 90 ? 27.623 -2.310 1.026 1.00 8.02 91 GLY A O 1
ATOM 1014 N N . PRO A 1 91 ? 25.409 -2.296 0.906 1.00 6.97 92 PRO A N 1
ATOM 1015 C CA . PRO A 1 91 ? 25.404 -2.984 -0.401 1.00 6.28 92 PRO A CA 1
ATOM 1016 C C . PRO A 1 91 ? 25.807 -2.103 -1.589 1.00 6.25 92 PRO A C 1
ATOM 1017 O O . PRO A 1 91 ? 26.045 -2.631 -2.680 1.00 10.82 92 PRO A O 1
ATOM 1028 N N . ILE A 1 92 ? 25.897 -0.789 -1.374 1.00 7.48 93 ILE A N 1
ATOM 1029 C CA . ILE A 1 92 ? 26.470 0.113 -2.394 1.00 9.34 93 ILE A CA 1
ATOM 1030 C C . ILE A 1 92 ? 28.004 0.046 -2.450 1.00 6.82 93 ILE A C 1
ATOM 1031 O O . ILE A 1 92 ? 28.621 0.285 -3.517 1.00 12.32 93 ILE A O 1
ATOM 1047 N N . GLY A 1 93 ? 28.628 -0.367 -1.358 1.00 11.26 94 GLY A N 1
ATOM 1048 C CA . GLY A 1 93 ? 30.081 -0.316 -1.265 1.00 10.96 94 GLY A CA 1
ATOM 1049 C C . GLY A 1 93 ? 30.795 -1.109 -2.334 1.00 12.58 94 GLY A C 1
ATOM 1050 O O . GLY A 1 93 ? 31.797 -0.633 -2.860 1.00 13.87 94 GLY A O 1
ATOM 1054 N N . PRO A 1 94 ? 30.298 -2.307 -2.648 1.00 14.42 95 PRO A N 1
ATOM 1055 C CA . PRO A 1 94 ? 31.036 -3.087 -3.661 1.00 16.71 95 PRO A CA 1
ATOM 1056 C C . PRO A 1 94 ? 31.015 -2.413 -5.040 1.00 17.00 95 PRO A C 1
ATOM 1057 O O . PRO A 1 94 ? 31.931 -2.657 -5.828 1.00 19.83 95 PRO A O 1
ATOM 1068 N N . LEU A 1 95 ? 30.035 -1.549 -5.304 1.00 14.28 96 LEU A N 1
ATOM 1069 C CA . LEU A 1 95 ? 29.926 -0.835 -6.578 1.00 17.02 96 LEU A CA 1
ATOM 1070 C C . LEU A 1 95 ? 30.739 0.476 -6.600 1.00 20.45 96 LEU A C 1
ATOM 1071 O O . LEU A 1 95 ? 31.207 0.909 -7.666 1.00 20.91 96 LEU A O 1
ATOM 1087 N N . VAL A 1 96 ? 30.885 1.108 -5.433 1.00 12.86 97 VAL A N 1
ATOM 1088 C CA . VAL A 1 96 ? 31.421 2.459 -5.308 1.00 15.63 97 VAL A CA 1
ATOM 1089 C C . VAL A 1 96 ? 32.4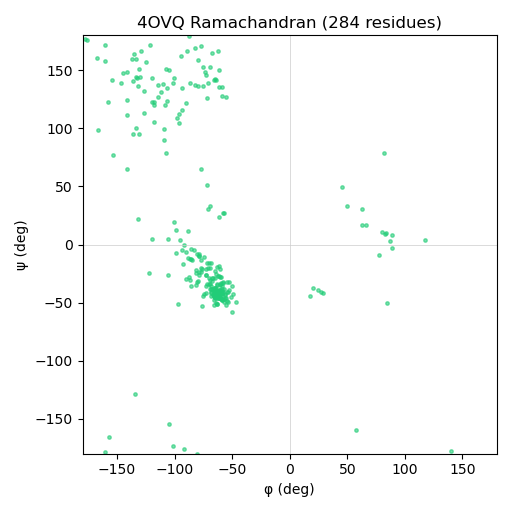75 2.547 -4.206 1.00 16.44 97 VAL A C 1
ATOM 1090 O O . VAL A 1 96 ? 32.149 2.629 -3.032 1.00 13.30 97 VAL A O 1
ATOM 1103 N N . PRO A 1 97 ? 33.769 2.532 -4.569 1.00 15.00 98 PRO A N 1
ATOM 1104 C CA . PRO A 1 97 ? 34.848 2.511 -3.593 1.00 18.23 98 PRO A CA 1
ATOM 1105 C C . PRO A 1 97 ? 34.726 3.550 -2.497 1.00 13.12 98 PRO A C 1
ATOM 1106 O O . PRO A 1 97 ? 34.996 3.227 -1.358 1.00 16.85 98 PRO A O 1
ATOM 1117 N N . ALA A 1 98 ? 34.350 4.783 -2.838 1.00 13.87 99 ALA A N 1
ATOM 1118 C CA . ALA A 1 98 ? 34.319 5.856 -1.841 1.00 16.38 99 ALA A CA 1
ATOM 1119 C C . ALA A 1 98 ? 33.186 5.577 -0.867 1.00 14.05 99 ALA A C 1
ATOM 1120 O O . ALA A 1 98 ? 33.333 5.799 0.330 1.00 18.10 99 ALA A O 1
ATOM 1127 N N . ALA A 1 99 ? 32.060 5.063 -1.376 1.00 17.64 100 ALA A N 1
ATOM 1128 C CA . ALA A 1 99 ? 30.926 4.768 -0.503 1.00 16.86 100 ALA A CA 1
ATOM 1129 C C . ALA A 1 99 ? 31.270 3.638 0.427 1.00 15.56 100 ALA A C 1
ATOM 1130 O O . ALA A 1 99 ? 30.764 3.545 1.543 1.00 14.58 100 ALA A O 1
ATOM 1137 N N . ASN A 1 100 ? 32.158 2.770 -0.032 1.00 13.73 101 ASN A N 1
ATOM 1138 C CA . ASN A 1 100 ? 32.589 1.640 0.751 1.00 13.98 101 ASN A CA 1
ATOM 1139 C C . ASN A 1 100 ? 33.266 2.036 2.071 1.00 16.63 101 ASN A C 1
ATOM 1140 O O . ASN A 1 100 ? 33.302 1.255 3.002 1.00 16.68 101 ASN A O 1
ATOM 1151 N N . VAL A 1 101 ? 33.762 3.269 2.175 1.00 18.59 102 VAL A N 1
ATOM 1152 C CA . VAL A 1 101 ? 34.397 3.711 3.405 1.00 18.19 102 VAL A CA 1
ATOM 1153 C C . VAL A 1 101 ? 33.464 3.668 4.643 1.00 16.84 102 VAL A C 1
ATOM 1154 O O . VAL A 1 101 ? 33.918 3.433 5.752 1.00 19.02 102 VAL A O 1
ATOM 1167 N N . VAL A 1 102 ? 32.148 3.816 4.451 1.00 14.86 103 VAL A N 1
ATOM 1168 C CA . VAL A 1 102 ? 31.241 3.871 5.599 1.00 17.16 103 VAL A CA 1
ATOM 1169 C C . VAL A 1 102 ? 30.926 2.468 6.119 1.00 16.26 103 VAL A C 1
ATOM 1170 O O . VAL A 1 102 ? 30.324 2.320 7.188 1.00 19.79 103 VAL A O 1
ATOM 1183 N N . SER A 1 103 ? 31.367 1.456 5.368 1.00 14.77 104 SER A N 1
ATOM 1184 C CA . SER A 1 103 ? 31.199 0.065 5.715 1.00 15.40 104 SER A CA 1
ATOM 1185 C C . SER A 1 103 ? 32.414 -0.478 6.515 1.00 15.08 104 SER A C 1
ATOM 1186 O O . SER A 1 103 ? 32.430 -1.631 6.924 1.00 16.76 104 SER A O 1
ATOM 1194 N N . LEU A 1 104 ? 33.405 0.364 6.758 1.00 15.47 105 LEU A N 1
ATOM 1195 C CA . LEU A 1 104 ? 34.514 -0.035 7.645 1.00 15.04 105 LEU A CA 1
ATOM 1196 C C . LEU A 1 104 ? 34.061 -0.090 9.103 1.00 14.64 105 LEU A C 1
ATOM 1197 O O . LEU A 1 104 ? 33.504 0.864 9.639 1.00 18.16 105 LEU A O 1
ATOM 1213 N N . PRO A 1 105 ? 34.284 -1.238 9.759 1.00 18.46 106 PRO A N 1
ATOM 1214 C CA . PRO A 1 105 ? 33.909 -1.392 11.164 1.00 15.04 106 PRO A CA 1
ATOM 1215 C C . PRO A 1 105 ? 34.605 -0.353 12.048 1.00 15.83 106 PRO A C 1
ATOM 1216 O O . PRO A 1 105 ? 35.776 -0.096 11.845 1.00 18.98 106 PRO A O 1
ATOM 1227 N N . PHE A 1 106 ? 33.855 0.243 12.962 1.00 20.00 107 PHE A N 1
ATOM 1228 C CA . PHE A 1 106 ? 34.403 1.163 13.954 1.00 21.17 107 PHE A CA 1
ATOM 1229 C C . PHE A 1 106 ? 35.027 2.425 13.351 1.00 24.50 107 PHE A C 1
ATOM 1230 O O . PHE A 1 106 ? 35.968 2.988 13.935 1.00 28.22 107 PHE A O 1
ATOM 1247 N N . ILE A 1 107 ? 34.517 2.895 12.211 1.00 25.94 108 ILE A N 1
ATOM 1248 C CA . ILE A 1 107 ? 35.066 4.113 11.602 1.00 22.35 108 ILE A CA 1
ATOM 1249 C C . ILE A 1 107 ? 34.423 5.407 12.119 1.00 26.60 108 ILE A C 1
ATOM 1250 O O . ILE A 1 107 ? 35.062 6.465 12.135 1.00 29.32 108 ILE A O 1
ATOM 1266 N N . PHE A 1 108 ? 33.176 5.326 12.556 1.00 27.57 109 PHE A N 1
ATOM 1267 C CA . PHE A 1 108 ? 32.539 6.445 13.236 1.00 28.60 109 PHE A CA 1
ATOM 1268 C C . PHE A 1 108 ? 32.479 6.141 14.730 1.00 26.37 109 PHE A C 1
ATOM 1269 O O . PHE A 1 108 ? 32.432 4.981 15.123 1.00 29.98 109 PHE A O 1
ATOM 1286 N N . LYS A 1 109 ? 32.524 7.169 15.573 1.00 30.12 110 LYS A N 1
ATOM 1287 C CA . LYS A 1 109 ? 32.402 6.972 17.010 1.00 29.24 110 LYS A CA 1
ATOM 1288 C C . LYS A 1 109 ? 30.945 6.838 17.421 1.00 29.84 110 LYS A C 1
ATOM 1289 O O . LYS A 1 109 ? 30.647 6.228 18.447 1.00 31.88 110 LYS A O 1
ATOM 1308 N N . ASP A 1 110 ? 30.040 7.399 16.617 1.00 24.27 111 ASP A N 1
ATOM 1309 C CA . ASP A 1 110 ? 28.609 7.317 16.888 1.00 26.37 111 ASP A CA 1
ATOM 1310 C C . ASP A 1 110 ? 27.838 7.998 15.764 1.00 22.59 111 ASP A C 1
ATOM 1311 O O . ASP A 1 110 ? 28.439 8.534 14.835 1.00 23.73 111 ASP A O 1
ATOM 1320 N N . VAL A 1 111 ? 26.510 7.953 15.839 1.00 18.88 112 VAL A N 1
ATOM 1321 C CA . VAL A 1 111 ? 25.688 8.463 14.754 1.00 27.77 112 VAL A CA 1
ATOM 1322 C C . VAL A 1 111 ? 25.863 9.974 14.586 1.00 25.69 112 VAL A C 1
ATOM 1323 O O . VAL A 1 111 ? 26.046 10.465 13.470 1.00 29.47 112 VAL A O 1
ATOM 1336 N N . PRO A 1 112 ? 25.826 10.729 15.694 1.00 30.83 113 PRO A N 1
ATOM 1337 C CA . PRO A 1 112 ? 26.032 12.163 15.474 1.00 29.59 113 PRO A CA 1
ATOM 1338 C C . PRO A 1 112 ? 27.345 12.459 14.767 1.00 23.03 113 PRO A C 1
ATOM 1339 O O . PRO A 1 112 ? 27.386 13.348 13.915 1.00 27.47 113 PRO A O 1
ATOM 1350 N N . HIS A 1 113 ? 28.398 11.719 15.107 1.00 24.47 114 HIS A N 1
ATOM 1351 C CA . HIS A 1 113 ? 29.675 11.840 14.404 1.00 25.40 114 HIS A CA 1
ATOM 1352 C C . HIS A 1 113 ? 29.540 11.570 12.896 1.00 34.84 114 HIS A C 1
ATOM 1353 O O . HIS A 1 113 ? 30.062 12.325 12.081 1.00 27.52 114 HIS A O 1
ATOM 1385 N N . PHE A 1 115 ? 27.003 11.932 10.916 1.00 23.61 116 PHE A N 1
ATOM 1386 C CA . PHE A 1 115 ? 26.296 12.972 10.203 1.00 26.74 116 PHE A CA 1
ATOM 1387 C C . PHE A 1 115 ? 27.216 14.172 10.054 1.00 29.82 116 PHE A C 1
ATOM 1388 O O . PHE A 1 115 ? 27.232 14.801 9.004 1.00 31.32 116 PHE A O 1
ATOM 1405 N N . ARG A 1 116 ? 28.012 14.451 11.086 1.00 28.09 117 ARG A N 1
ATOM 1406 C CA . ARG A 1 116 ? 29.001 15.529 11.000 1.00 27.35 117 ARG A CA 1
ATOM 1407 C C . ARG A 1 116 ? 29.962 15.251 9.848 1.00 28.64 117 ARG A C 1
ATOM 1408 O O . ARG A 1 116 ? 30.256 16.122 9.044 1.00 31.95 117 ARG A O 1
ATOM 1429 N N . VAL A 1 117 ? 30.396 14.004 9.730 1.00 31.25 118 VAL A N 1
ATOM 1430 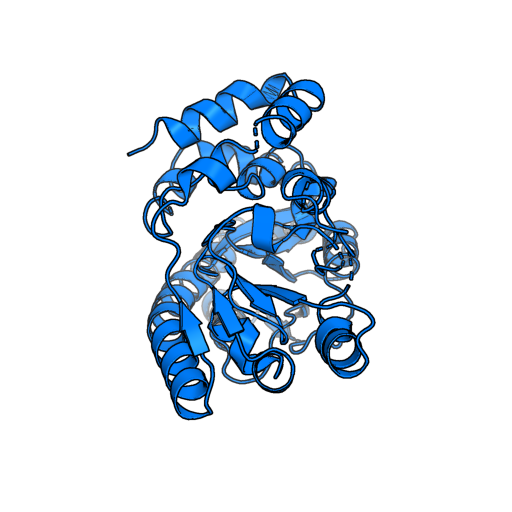C CA . VAL A 1 117 ? 31.273 13.603 8.641 1.00 26.97 118 VAL A CA 1
ATOM 1431 C C . VAL A 1 117 ? 30.604 13.721 7.269 1.00 30.06 118 VAL A C 1
ATOM 1432 O O . VAL A 1 117 ? 31.237 14.141 6.290 1.00 26.58 118 VAL A O 1
ATOM 1445 N N . LEU A 1 118 ? 29.323 13.357 7.190 1.00 29.77 119 LEU A N 1
ATOM 1446 C CA . LEU A 1 118 ? 28.587 13.401 5.922 1.00 26.43 119 LEU A CA 1
ATOM 1447 C C . LEU A 1 118 ? 28.231 14.806 5.432 1.00 31.96 119 LEU A C 1
ATOM 1448 O O . LEU A 1 118 ? 28.035 15.001 4.229 1.00 33.15 119 LEU A O 1
ATOM 1464 N N . ASP A 1 119 ? 28.106 15.760 6.345 1.00 36.59 120 ASP A N 1
ATOM 1465 C CA . ASP A 1 119 ? 27.766 17.125 5.952 1.00 40.57 120 ASP A CA 1
ATOM 1466 C C . ASP A 1 119 ? 29.040 17.883 5.586 1.00 41.07 120 ASP A C 1
ATOM 1467 O O . ASP A 1 119 ? 28.987 19.029 5.146 1.00 44.11 120 ASP A O 1
ATOM 1476 N N . GLY A 1 120 ? 30.181 17.221 5.754 1.00 37.59 121 GLY A N 1
ATOM 1477 C CA . GLY A 1 120 ? 31.458 17.779 5.356 1.00 37.05 121 GLY A CA 1
ATOM 1478 C C . GLY A 1 120 ? 32.015 17.164 4.086 1.00 34.57 121 GLY A C 1
ATOM 1479 O O . GLY A 1 120 ? 31.272 16.651 3.245 1.00 28.37 121 GLY A O 1
ATOM 1483 N N . GLU A 1 121 ? 33.338 17.209 3.946 1.00 29.01 122 GLU A N 1
ATOM 1484 C CA . GLU A 1 121 ? 33.983 16.895 2.673 1.00 26.74 122 GLU A CA 1
ATOM 1485 C C . GLU A 1 121 ? 33.853 15.407 2.305 1.00 28.26 122 GLU A C 1
ATOM 1486 O O . GLU A 1 121 ? 33.723 15.067 1.131 1.00 28.67 122 GLU A O 1
ATOM 1498 N N . ALA A 1 122 ? 33.898 14.536 3.305 1.00 31.71 123 ALA A N 1
ATOM 1499 C CA . ALA A 1 122 ? 33.694 13.106 3.078 1.00 29.75 123 ALA A CA 1
ATOM 1500 C C . ALA A 1 122 ? 32.417 12.849 2.276 1.00 25.93 123 ALA A C 1
ATOM 1501 O O . ALA A 1 122 ? 32.416 12.067 1.327 1.00 22.82 123 ALA A O 1
ATOM 1508 N N . GLY A 1 123 ? 31.331 13.517 2.654 1.00 26.64 124 GLY A N 1
ATOM 1509 C CA . GLY A 1 123 ? 30.062 13.359 1.955 1.00 22.03 124 GLY A CA 1
ATOM 1510 C C . GLY A 1 123 ? 30.096 13.718 0.484 1.00 24.70 124 GLY A C 1
ATOM 1511 O O . GLY A 1 123 ? 29.487 13.033 -0.347 1.00 19.67 124 GLY A O 1
ATOM 1515 N N . LYS A 1 124 ? 30.772 14.823 0.145 1.00 22.94 125 LYS A N 1
ATOM 1516 C CA . LYS A 1 124 ? 30.865 15.250 -1.242 1.00 21.91 125 LYS A CA 1
ATOM 1517 C C . LYS A 1 124 ? 31.625 14.203 -2.048 1.00 17.03 125 LYS A C 1
ATOM 1518 O O . LYS A 1 124 ? 31.254 13.887 -3.177 1.00 22.00 125 LYS A O 1
ATOM 1537 N N . ILE A 1 125 ? 32.707 13.684 -1.463 1.00 21.10 126 ILE A N 1
ATOM 1538 C CA . ILE A 1 125 ? 33.521 12.659 -2.125 1.00 20.08 126 ILE A CA 1
ATOM 1539 C C . ILE A 1 125 ? 32.703 11.381 -2.341 1.00 13.23 126 ILE A C 1
ATOM 1540 O O . ILE A 1 125 ? 32.719 10.799 -3.435 1.00 18.17 126 ILE A O 1
ATOM 1556 N N . ILE A 1 126 ? 31.977 10.960 -1.308 1.00 16.95 127 ILE A N 1
ATOM 1557 C CA . ILE A 1 126 ? 31.133 9.771 -1.420 1.00 16.76 127 ILE A CA 1
ATOM 1558 C C . ILE A 1 126 ? 30.061 9.974 -2.480 1.00 14.35 127 ILE A C 1
ATOM 1559 O O . ILE A 1 126 ? 29.848 9.116 -3.320 1.00 15.88 127 ILE A O 1
ATOM 1575 N N . ALA A 1 127 ? 29.401 11.126 -2.453 1.00 17.68 128 ALA A N 1
ATOM 1576 C CA . ALA A 1 127 ? 28.394 11.449 -3.470 1.00 18.97 128 ALA A CA 1
ATOM 1577 C C . ALA A 1 127 ? 28.958 11.470 -4.882 1.00 17.14 128 ALA A C 1
ATOM 1578 O O . ALA A 1 127 ? 28.309 10.978 -5.818 1.00 17.74 128 ALA A O 1
ATOM 1585 N N . ALA A 1 128 ? 30.154 12.049 -5.043 1.00 16.45 129 ALA A N 1
ATOM 1586 C CA . ALA A 1 128 ? 30.771 12.130 -6.340 1.00 18.41 129 ALA A CA 1
ATOM 1587 C C . ALA A 1 128 ? 30.998 10.7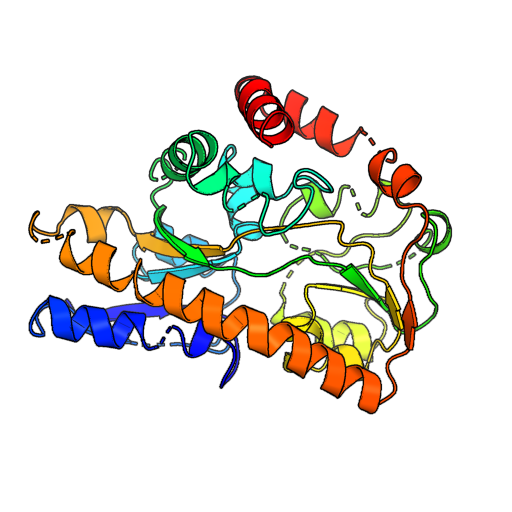30 -6.867 1.00 15.49 129 ALA A C 1
ATOM 1588 O O . ALA A 1 128 ? 30.667 10.444 -8.010 1.00 22.10 129 ALA A O 1
ATOM 1595 N N . GLY A 1 129 ? 31.537 9.860 -6.008 1.00 17.70 130 GLY A N 1
ATOM 1596 C CA . GLY A 1 129 ? 31.821 8.489 -6.389 1.00 16.88 130 GLY A CA 1
ATOM 1597 C C . GLY A 1 129 ? 30.537 7.786 -6.781 1.00 16.15 130 GLY A C 1
ATOM 1598 O O . GLY A 1 129 ? 30.482 7.036 -7.746 1.00 18.06 130 GLY A O 1
ATOM 1619 N N . ALA A 1 131 ? 27.664 9.234 -7.869 1.00 20.98 132 ALA A N 1
ATOM 1620 C CA . ALA A 1 131 ? 27.157 9.842 -9.085 1.00 23.93 132 ALA A CA 1
ATOM 1621 C C . ALA A 1 131 ? 27.925 9.285 -10.291 1.00 18.77 132 ALA A C 1
ATOM 1622 O O . ALA A 1 131 ? 27.329 8.996 -11.333 1.00 25.20 132 ALA A O 1
ATOM 1629 N N . GLU A 1 132 ? 29.235 9.095 -10.095 1.00 28.13 133 GLU A N 1
ATOM 1630 C CA . GLU A 1 132 ? 30.160 8.450 -11.032 1.00 29.22 133 GLU A CA 1
ATOM 1631 C C . GLU A 1 132 ? 29.734 7.042 -11.492 1.00 25.52 133 GLU A C 1
ATOM 1632 O O . GLU A 1 132 ? 30.013 6.639 -12.621 1.00 34.03 133 GLU A O 1
ATOM 1644 N N . LYS A 1 133 ? 29.065 6.298 -10.613 1.00 21.82 134 LYS A N 1
ATOM 1645 C CA . LYS A 1 133 ? 28.485 4.998 -10.963 1.00 12.11 134 LYS A CA 1
ATOM 1646 C C . LYS A 1 133 ? 26.978 5.042 -11.240 1.00 18.48 134 LYS A C 1
ATOM 1647 O O . LYS A 1 133 ? 26.310 4.014 -11.176 1.00 17.54 134 LYS A O 1
ATOM 1666 N N . GLY A 1 134 ? 26.448 6.227 -11.534 1.00 17.59 135 GLY A N 1
ATOM 1667 C CA . GLY A 1 134 ? 25.104 6.363 -12.052 1.00 16.43 135 GLY A CA 1
ATOM 1668 C C . GLY A 1 134 ? 24.000 6.507 -11.020 1.00 12.95 135 GLY A C 1
ATOM 1669 O O . GLY A 1 134 ? 22.815 6.453 -11.347 1.00 16.32 135 GLY A O 1
ATOM 1673 N N . ILE A 1 135 ? 24.401 6.666 -9.764 1.00 14.02 136 ILE A N 1
ATOM 1674 C CA . ILE A 1 135 ? 23.422 6.799 -8.697 1.00 15.12 136 ILE A CA 1
ATOM 1675 C C . ILE A 1 135 ? 23.632 8.047 -7.843 1.00 12.64 136 ILE A C 1
ATOM 1676 O O . ILE A 1 135 ? 24.629 8.187 -7.145 1.00 20.52 136 ILE A O 1
ATOM 1692 N N . GLN A 1 136 ? 22.687 8.965 -7.924 1.00 10.83 137 GLN A N 1
ATOM 1693 C CA . GLN A 1 136 ? 22.826 10.250 -7.238 1.00 16.11 137 GLN A CA 1
ATOM 1694 C C . GLN A 1 136 ? 22.165 10.222 -5.836 1.00 13.14 137 GLN A C 1
ATOM 1695 O O . GLN A 1 136 ? 20.948 10.039 -5.726 1.00 11.24 137 GLN A O 1
ATOM 1709 N N . PRO A 1 137 ? 22.945 10.373 -4.754 1.00 11.78 138 PRO A N 1
ATOM 1710 C CA . PRO A 1 137 ? 22.262 10.543 -3.462 1.00 10.79 138 PRO A CA 1
ATOM 1711 C C . PRO A 1 137 ? 21.675 11.946 -3.323 1.00 13.37 138 PRO A C 1
ATOM 1712 O O . PRO A 1 137 ? 22.294 12.918 -3.736 1.00 16.40 138 PRO A O 1
ATOM 1723 N N . LEU A 1 138 ? 20.456 12.009 -2.824 1.00 7.80 139 LEU A N 1
ATOM 1724 C CA . LEU A 1 138 ? 19.695 13.240 -2.642 1.00 8.01 139 LEU A CA 1
ATOM 1725 C C . LEU A 1 138 ? 19.602 13.682 -1.194 1.00 9.19 139 LEU A C 1
ATOM 1726 O O . LEU A 1 138 ? 19.463 14.873 -0.939 1.00 10.28 139 LEU A O 1
ATOM 1742 N N . ALA A 1 139 ? 19.692 12.754 -0.252 1.00 8.11 140 ALA A N 1
ATOM 1743 C CA . ALA A 1 139 ? 19.649 13.048 1.167 1.00 8.40 140 ALA A CA 1
ATOM 1744 C C . ALA A 1 139 ? 20.076 11.824 1.935 1.00 8.62 140 ALA A C 1
ATOM 1745 O O . ALA A 1 139 ? 20.040 10.710 1.394 1.00 9.68 140 ALA A O 1
ATOM 1752 N N . TRP A 1 140 ? 20.482 12.019 3.184 1.00 8.64 141 TRP A N 1
ATOM 1753 C CA . TRP A 1 140 ? 20.952 10.955 4.027 1.00 8.59 141 TRP A CA 1
ATOM 1754 C C . TRP A 1 140 ? 19.908 10.580 5.123 1.00 8.54 141 TRP A C 1
ATOM 1755 O O . TRP A 1 140 ? 19.356 11.441 5.832 1.00 10.14 141 TRP A O 1
ATOM 1776 N N . TYR A 1 141 ? 19.697 9.285 5.297 1.00 8.20 142 TYR A N 1
ATOM 1777 C CA . TYR A 1 141 ? 18.849 8.760 6.355 1.00 8.31 142 TYR A CA 1
ATOM 1778 C C . TYR A 1 141 ? 19.683 8.107 7.448 1.00 12.09 142 TYR A C 1
ATOM 1779 O O . TYR A 1 141 ? 20.774 7.574 7.178 1.00 9.63 142 TYR A O 1
ATOM 1797 N N . ASP A 1 142 ? 19.173 8.124 8.681 1.00 9.50 143 ASP A N 1
ATOM 1798 C CA . ASP A 1 142 ? 19.769 7.448 9.838 1.00 9.98 143 ASP A CA 1
ATOM 1799 C C . ASP A 1 142 ? 19.367 5.982 9.841 1.00 10.91 143 ASP A C 1
ATOM 1800 O O . ASP A 1 142 ? 18.199 5.636 9.585 1.00 12.40 143 ASP A O 1
ATOM 1809 N N . ALA A 1 143 ? 20.326 5.098 10.126 1.00 12.95 144 ALA A N 1
ATOM 1810 C CA . ALA A 1 143 ? 20.038 3.682 10.403 1.00 11.82 144 ALA A CA 1
ATOM 1811 C C . ALA A 1 143 ? 20.763 3.231 11.652 1.00 11.52 144 ALA A C 1
ATOM 1812 O O . ALA A 1 143 ? 20.963 2.030 11.869 1.00 12.29 144 ALA A O 1
ATOM 1819 N N . GLY A 1 144 ? 21.127 4.195 12.498 1.00 13.79 145 GLY A N 1
ATOM 1820 C CA . GLY A 1 144 ? 21.742 3.886 13.762 1.00 17.09 145 GLY A CA 1
ATOM 1821 C C . GLY A 1 144 ? 23.016 3.081 13.677 1.00 11.70 145 GLY A C 1
ATOM 1822 O O . GLY A 1 144 ? 23.730 3.114 12.686 1.00 13.24 145 GLY A O 1
ATOM 1826 N N . ALA A 1 145 ? 23.346 2.451 14.806 1.00 12.85 146 ALA A N 1
ATOM 1827 C CA . ALA A 1 145 ? 24.444 1.493 14.864 1.00 15.52 146 ALA A CA 1
ATOM 1828 C C . ALA A 1 145 ? 23.923 0.057 14.821 1.00 12.28 146 ALA A C 1
ATOM 1829 O O . ALA A 1 145 ? 22.893 -0.264 15.420 1.00 14.41 146 ALA A O 1
ATOM 1836 N N . ARG A 1 146 ? 24.681 -0.799 14.135 1.00 11.36 147 ARG A N 1
ATOM 1837 C CA . ARG A 1 146 ? 24.416 -2.222 14.045 1.00 13.46 147 ARG A CA 1
ATOM 1838 C C . ARG A 1 146 ? 25.182 -2.996 15.129 1.00 11.42 147 ARG A C 1
ATOM 1839 O O . ARG A 1 146 ? 26.365 -2.754 15.343 1.00 13.32 147 ARG A O 1
ATOM 1860 N N . SER A 1 147 ? 24.489 -3.916 15.780 1.00 11.44 148 SER A N 1
ATOM 1861 C CA . SER A 1 147 ? 25.065 -4.780 16.810 1.00 14.94 148 SER A CA 1
ATOM 1862 C C . SER A 1 147 ? 24.662 -6.239 16.617 1.00 12.81 148 SER A C 1
ATOM 1863 O O . SER A 1 147 ? 23.654 -6.531 15.973 1.00 13.04 148 SER A O 1
ATOM 1871 N N . PHE A 1 148 ? 25.441 -7.146 17.213 1.00 13.19 149 PHE A N 1
ATOM 1872 C CA . PHE A 1 148 ? 25.230 -8.567 17.049 1.00 13.31 149 PHE A CA 1
ATOM 1873 C C . PHE A 1 148 ? 24.014 -9.077 17.796 1.00 12.72 149 PHE A C 1
ATOM 1874 O O . PHE A 1 148 ? 23.702 -8.640 18.908 1.00 15.24 149 PHE A O 1
ATOM 1891 N N . TYR A 1 149 ? 23.352 -10.062 17.212 1.00 12.29 150 TYR A N 1
ATOM 1892 C CA . TYR A 1 149 ? 22.354 -10.821 17.933 1.00 13.89 150 TYR A CA 1
ATOM 1893 C C . TYR A 1 149 ? 22.408 -12.303 17.556 1.00 17.06 150 TYR A C 1
ATOM 1894 O O . TYR A 1 149 ? 22.743 -12.654 16.430 1.00 11.71 150 TYR A O 1
ATOM 1912 N N . ASN A 1 150 ? 22.075 -13.173 18.507 1.00 15.49 151 ASN A N 1
ATOM 1913 C CA . ASN A 1 150 ? 22.048 -14.608 18.261 1.00 13.29 151 ASN A CA 1
ATOM 1914 C C . ASN A 1 150 ? 21.190 -15.274 19.322 1.00 15.72 151 ASN A C 1
ATOM 1915 O O . ASN A 1 150 ? 20.796 -14.628 20.290 1.00 16.86 151 ASN A O 1
ATOM 1926 N N . GLY A 1 151 ? 20.921 -16.560 19.135 1.00 14.74 152 GLY A N 1
ATOM 1927 C CA . GLY A 1 151 ? 19.987 -17.270 19.987 1.00 18.92 152 GLY A CA 1
ATOM 1928 C C . GLY A 1 151 ? 20.657 -18.079 21.087 1.00 22.19 152 GLY A C 1
ATOM 1929 O O . GLY A 1 151 ? 19.978 -18.574 21.980 1.00 29.08 152 GLY A O 1
ATOM 1933 N N . GLU A 1 152 ? 21.982 -18.172 21.046 1.00 23.54 153 GLU A N 1
ATOM 1934 C CA . GLU A 1 152 ? 22.716 -19.090 21.928 1.00 23.67 153 GLU A CA 1
ATOM 1935 C C . GLU A 1 152 ? 23.276 -18.423 23.190 1.00 24.29 153 GLU A C 1
ATOM 1936 O O . GLU A 1 152 ? 23.081 -18.912 24.309 1.00 26.53 153 GLU A O 1
ATOM 1948 N N . LYS A 1 153 ? 23.987 -17.314 23.024 1.00 20.07 154 LYS A N 1
ATOM 1949 C CA . LYS A 1 153 ? 24.711 -16.733 24.146 1.00 21.94 154 LYS A CA 1
ATOM 1950 C C . LYS A 1 153 ? 25.076 -15.278 23.931 1.00 26.08 154 LYS A C 1
ATOM 1951 O O . LYS A 1 153 ? 25.160 -14.820 22.799 1.00 20.22 154 LYS A O 1
ATOM 1970 N N . PRO A 1 154 ? 25.318 -14.546 25.023 1.00 25.86 155 PRO A N 1
ATOM 1971 C CA . PRO A 1 154 ? 25.854 -13.192 24.893 1.00 21.18 155 PRO A CA 1
ATOM 1972 C C . PRO A 1 154 ? 27.222 -13.168 24.224 1.00 22.50 155 PRO A C 1
ATOM 1973 O O . PRO A 1 154 ? 27.993 -14.121 24.352 1.00 22.98 155 PRO A O 1
ATOM 1984 N N . ILE A 1 155 ? 27.511 -12.075 23.528 1.00 16.88 156 ILE A N 1
ATOM 1985 C CA . ILE A 1 155 ? 28.846 -11.792 23.005 1.00 20.21 156 ILE A CA 1
ATOM 1986 C C . ILE A 1 155 ? 29.473 -10.652 23.798 1.00 25.48 156 ILE A C 1
ATOM 1987 O O . ILE A 1 155 ? 28.922 -9.550 23.843 1.00 20.12 156 ILE A O 1
ATOM 2003 N N . ASN A 1 156 ? 30.612 -10.918 24.441 1.00 25.62 157 ASN A N 1
ATOM 2004 C CA . ASN A 1 156 ? 31.338 -9.881 25.168 1.00 17.96 157 ASN A CA 1
ATOM 2005 C C . ASN A 1 156 ? 32.759 -9.701 24.687 1.00 20.44 157 ASN A C 1
ATOM 2006 O O . ASN A 1 156 ? 33.339 -8.629 24.840 1.00 26.31 157 ASN A O 1
ATOM 2017 N N . THR A 1 157 ? 33.315 -10.750 24.097 1.00 17.55 158 THR A N 1
ATOM 2018 C CA . THR A 1 157 ? 34.670 -10.697 23.569 1.00 26.82 158 THR A CA 1
ATOM 2019 C C . THR A 1 157 ? 34.695 -11.377 22.215 1.00 24.99 158 THR A C 1
ATOM 2020 O O . THR A 1 157 ? 33.781 -12.142 21.892 1.00 24.86 158 THR A O 1
ATOM 2031 N N . PRO A 1 158 ? 35.711 -11.076 21.393 1.00 26.80 159 PRO A N 1
ATOM 2032 C CA . PRO A 1 158 ? 35.869 -11.781 20.117 1.00 22.55 159 PRO A CA 1
ATOM 2033 C C . PRO A 1 158 ? 35.823 -13.299 20.267 1.00 24.73 159 PRO A C 1
ATOM 2034 O O . PRO A 1 158 ? 35.310 -13.968 19.387 1.00 21.60 159 PRO A O 1
ATOM 2045 N N . ALA A 1 159 ? 36.356 -13.838 21.360 1.00 24.43 160 ALA A N 1
ATOM 2046 C CA . ALA A 1 159 ? 36.272 -15.266 21.613 1.00 29.07 160 ALA A CA 1
ATOM 2047 C C . ALA A 1 159 ? 34.839 -15.800 21.532 1.00 25.23 160 ALA A C 1
ATOM 2048 O O . ALA A 1 159 ? 34.639 -16.937 21.130 1.00 21.84 160 ALA A O 1
ATOM 2055 N N . ASP A 1 160 ? 33.851 -14.990 21.907 1.00 20.28 161 ASP A N 1
ATOM 2056 C CA . ASP A 1 160 ? 32.454 -15.440 21.858 1.00 18.96 161 ASP A CA 1
ATOM 2057 C C . ASP A 1 160 ? 31.909 -15.598 20.439 1.00 19.62 161 ASP A C 1
ATOM 2058 O O . ASP A 1 160 ? 30.880 -16.237 20.242 1.00 21.93 161 ASP A O 1
ATOM 2067 N N . VAL A 1 161 ? 32.602 -15.021 19.460 1.00 16.83 162 VAL A N 1
ATOM 2068 C CA . VAL A 1 161 ? 32.177 -15.095 18.063 1.00 14.40 162 VAL A CA 1
ATOM 2069 C C . VAL A 1 161 ? 32.831 -16.296 17.363 1.00 16.97 162 VAL A C 1
ATOM 2070 O O . VAL A 1 161 ? 32.408 -16.722 16.297 1.00 15.62 162 VAL A O 1
ATOM 2083 N N . GLU A 1 162 ? 33.883 -16.849 17.960 1.00 19.67 163 GLU A N 1
ATOM 2084 C CA . GLU A 1 162 ? 34.596 -17.944 17.311 1.00 14.90 163 GLU A CA 1
ATOM 2085 C C . GLU A 1 162 ? 33.640 -19.101 17.053 1.00 17.83 163 GLU A C 1
ATOM 2086 O O . GLU A 1 162 ? 32.933 -19.544 17.955 1.00 20.15 163 GLU A O 1
ATOM 2098 N N . GLY A 1 163 ? 33.607 -19.556 15.802 1.00 16.97 164 GLY A N 1
ATOM 2099 C CA . GLY A 1 163 ? 32.781 -20.671 15.388 1.00 20.39 164 GLY A CA 1
ATOM 2100 C C . GLY A 1 163 ? 31.336 -20.302 15.103 1.00 19.18 164 GLY A C 1
ATOM 2101 O O . GLY A 1 163 ? 30.576 -21.154 14.649 1.00 17.61 164 GLY A O 1
ATOM 2122 N N . LYS A 1 165 ? 28.185 -18.877 13.112 1.00 13.77 166 LYS A N 1
ATOM 2123 C CA . LYS A 1 165 ? 27.776 -18.572 11.732 1.00 12.41 166 LYS A CA 1
ATOM 2124 C C . LYS A 1 165 ? 26.979 -17.293 11.810 1.00 10.59 166 LYS A C 1
ATOM 2125 O O . LYS A 1 165 ? 25.889 -17.269 12.381 1.00 12.47 166 LYS A O 1
ATOM 2144 N N . VAL A 1 166 ? 27.528 -16.212 11.274 1.00 9.58 167 VAL A N 1
ATOM 2145 C CA . VAL A 1 166 ? 26.862 -14.906 11.359 1.00 8.98 167 VAL A CA 1
ATOM 2146 C C . VAL A 1 166 ? 26.515 -14.378 9.965 1.00 8.41 167 VAL A C 1
ATOM 2147 O O . VAL A 1 166 ? 27.358 -14.253 9.090 1.00 10.52 167 VAL A O 1
ATOM 2160 N N . ARG A 1 167 ? 25.231 -14.109 9.756 1.00 8.90 168 ARG A N 1
ATOM 2161 C CA . ARG A 1 167 ? 24.783 -13.512 8.516 1.00 7.53 168 ARG A CA 1
ATOM 2162 C C . ARG A 1 167 ? 25.231 -12.063 8.463 1.00 8.61 168 ARG A C 1
ATOM 2163 O O . ARG A 1 167 ? 25.161 -11.324 9.459 1.00 9.22 168 ARG A O 1
ATOM 2184 N N . VAL A 1 168 ? 25.664 -11.693 7.263 1.00 8.59 169 VAL A N 1
ATOM 2185 C CA . VAL A 1 168 ? 25.994 -10.312 6.945 1.00 8.21 169 VAL A CA 1
ATOM 2186 C C . VAL A 1 168 ? 25.413 -9.908 5.616 1.00 8.58 169 VAL A C 1
ATOM 2187 O O . VAL A 1 168 ? 24.959 -10.747 4.836 1.00 8.23 169 VAL A O 1
ATOM 2217 N N . ASN A 1 170 ? 25.721 -8.265 1.729 1.00 8.51 171 ASN A N 1
ATOM 2218 C CA . ASN A 1 170 ? 26.582 -8.612 0.607 1.00 14.05 171 ASN A CA 1
ATOM 2219 C C . ASN A 1 170 ? 27.712 -7.592 0.331 1.00 11.99 171 ASN A C 1
ATOM 2220 O O . ASN A 1 170 ? 27.607 -6.768 -0.562 1.00 15.86 171 ASN A O 1
ATOM 2231 N N . ASN A 1 171 ? 28.768 -7.672 1.131 1.00 11.22 172 ASN A N 1
ATOM 2232 C CA . ASN A 1 171 ? 29.937 -6.801 1.019 1.00 11.79 172 ASN A CA 1
ATOM 2233 C C . ASN A 1 171 ? 31.104 -7.515 1.676 1.00 15.04 172 ASN A C 1
ATOM 2234 O O . ASN A 1 171 ? 31.022 -7.919 2.839 1.00 10.90 172 ASN A O 1
ATOM 2245 N N . GLU A 1 172 ? 32.192 -7.728 0.931 1.00 17.48 173 GLU A N 1
ATOM 2246 C CA . GLU A 1 172 ? 33.309 -8.505 1.466 1.00 15.97 173 GLU A CA 1
ATOM 2247 C C . GLU A 1 172 ? 33.974 -7.865 2.688 1.00 15.66 173 GLU A C 1
ATOM 2248 O O . GLU A 1 172 ? 34.683 -8.540 3.447 1.00 18.98 173 GLU A O 1
ATOM 2260 N N . LEU A 1 173 ? 33.775 -6.574 2.908 1.00 13.00 174 LEU A N 1
ATOM 2261 C CA . LEU A 1 173 ? 34.230 -5.976 4.159 1.00 15.68 174 LEU A CA 1
ATOM 2262 C C . LEU A 1 173 ? 33.591 -6.654 5.373 1.00 13.20 174 LEU A C 1
ATOM 2263 O O . LEU A 1 173 ? 34.204 -6.783 6.421 1.00 16.08 174 LEU A O 1
ATOM 2279 N N . PHE A 1 174 ? 32.329 -7.054 5.230 1.00 11.75 175 PHE A N 1
ATOM 2280 C CA . PHE A 1 174 ? 31.599 -7.640 6.352 1.00 12.13 175 PHE A CA 1
ATOM 2281 C C . PHE A 1 174 ? 31.964 -9.115 6.542 1.00 10.40 175 PHE A C 1
ATOM 2282 O O . PHE A 1 174 ? 31.993 -9.620 7.676 1.00 11.35 175 PHE A O 1
ATOM 2299 N N . THR A 1 175 ? 32.260 -9.799 5.444 1.00 13.60 176 THR A N 1
ATOM 2300 C CA . THR A 1 175 ? 32.740 -11.174 5.552 1.00 16.65 176 THR A CA 1
ATOM 2301 C C . THR A 1 175 ? 34.085 -11.143 6.272 1.00 13.60 176 THR A C 1
ATOM 2302 O O . THR A 1 175 ? 34.347 -11.947 7.174 1.00 15.43 176 THR A O 1
ATOM 2313 N N . GLY A 1 176 ? 34.936 -10.201 5.888 1.00 12.89 177 GLY A N 1
ATOM 2314 C CA . GLY A 1 176 ? 36.177 -10.006 6.622 1.00 13.88 177 GLY A CA 1
ATOM 2315 C C . GLY A 1 176 ? 36.052 -9.717 8.110 1.00 15.83 177 GLY A C 1
ATOM 2316 O O . GLY A 1 176 ? 36.746 -10.293 8.946 1.00 18.65 177 GLY A O 1
ATOM 2337 N N . ILE A 1 178 ? 33.728 -10.557 10.110 1.00 12.29 179 ILE A N 1
ATOM 2338 C CA . ILE A 1 178 ? 33.338 -11.746 10.865 1.00 12.55 179 ILE A CA 1
ATOM 2339 C C . ILE A 1 178 ? 34.501 -12.726 10.970 1.00 14.49 179 ILE A C 1
ATOM 2340 O O . ILE A 1 178 ? 34.767 -13.254 12.048 1.00 16.81 179 ILE A O 1
ATOM 2356 N N . ALA A 1 179 ? 35.205 -12.938 9.863 1.00 15.69 180 ALA A N 1
ATOM 2357 C CA . ALA A 1 179 ? 36.309 -13.899 9.834 1.00 13.07 180 ALA A CA 1
ATOM 2358 C C . ALA A 1 179 ? 37.393 -13.488 10.837 1.00 19.93 180 ALA A C 1
ATOM 2359 O O . ALA A 1 179 ? 38.006 -14.354 11.494 1.00 21.91 180 ALA A O 1
ATOM 2366 N N . GLU A 1 180 ? 37.600 -12.182 11.022 1.00 19.84 181 GLU A N 1
ATOM 2367 C CA . GLU A 1 180 ? 38.647 -11.715 11.957 1.00 23.23 181 GLU A CA 1
ATOM 2368 C C . GLU A 1 180 ? 38.241 -11.818 13.445 1.00 22.47 181 GLU A C 1
ATOM 2369 O O . GLU A 1 180 ? 39.082 -11.718 14.363 1.00 22.53 181 GLU A O 1
ATOM 2381 N N . LEU A 1 181 ? 36.950 -12.034 13.684 1.00 14.31 182 LEU A N 1
ATOM 2382 C CA . LEU A 1 181 ? 36.453 -12.322 15.008 1.00 19.98 182 LEU A CA 1
ATOM 2383 C C . LEU A 1 181 ? 36.342 -13.830 15.179 1.00 18.41 182 LEU A C 1
ATOM 2384 O O . LEU A 1 181 ? 35.855 -14.302 16.201 1.00 20.53 182 LEU A O 1
ATOM 2400 N N . GLY A 1 182 ? 36.779 -14.569 14.159 1.00 21.42 183 GLY A N 1
ATOM 2401 C CA . GLY A 1 182 ? 36.800 -16.025 14.200 1.00 21.86 183 GLY A CA 1
ATOM 2402 C C . GLY A 1 182 ? 35.489 -16.687 13.855 1.00 20.33 183 GLY A C 1
ATOM 2403 O O . GLY A 1 182 ? 35.334 -17.889 14.016 1.00 19.18 183 GLY A O 1
ATOM 2407 N N . GLY A 1 183 ? 34.531 -15.902 13.383 1.00 19.22 184 GLY A N 1
ATOM 2408 C CA . GLY A 1 183 ? 33.254 -16.458 12.987 1.00 14.13 184 GLY A CA 1
ATOM 2409 C C . GLY A 1 183 ? 33.266 -16.915 11.550 1.00 14.35 184 GLY A C 1
ATOM 2410 O O . GLY A 1 183 ? 34.264 -16.778 10.826 1.00 15.53 184 GLY A O 1
ATOM 2414 N N . ASN A 1 184 ? 32.130 -17.447 11.119 1.00 12.30 185 ASN A N 1
ATOM 2415 C CA . ASN A 1 184 ? 31.967 -17.919 9.778 1.00 11.96 185 ASN A CA 1
ATOM 2416 C C . ASN A 1 184 ? 30.856 -17.079 9.150 1.00 12.71 185 ASN A C 1
ATOM 2417 O O . ASN A 1 184 ? 29.668 -17.189 9.491 1.00 13.73 185 ASN A O 1
ATOM 2428 N N . PRO A 1 185 ? 31.254 -16.168 8.278 1.00 12.09 186 PRO A N 1
ATOM 2429 C CA . PRO A 1 185 ? 30.270 -15.254 7.684 1.00 11.60 186 PRO A CA 1
ATOM 2430 C C . PRO A 1 185 ? 29.381 -15.922 6.661 1.00 12.28 186 PRO A C 1
ATOM 2431 O O . PRO A 1 185 ? 29.823 -16.839 5.944 1.00 13.20 186 PRO A O 1
ATOM 2442 N N . SER A 1 186 ? 28.154 -15.425 6.577 1.00 10.37 187 SER A N 1
ATOM 2443 C CA . SER A 1 186 ? 27.204 -15.915 5.612 1.00 11.98 187 SER A CA 1
ATOM 2444 C C . SER A 1 186 ? 26.489 -14.744 4.977 1.00 11.09 187 SER A C 1
ATOM 2445 O O . SER A 1 186 ? 25.527 -14.210 5.529 1.00 11.45 187 SER A O 1
ATOM 2453 N N . PRO A 1 187 ? 26.973 -14.302 3.823 1.00 9.65 188 PRO A N 1
ATOM 2454 C CA . PRO A 1 187 ? 26.246 -13.225 3.160 1.00 9.39 188 PRO A CA 1
ATOM 2455 C C . PRO A 1 187 ? 24.913 -13.729 2.642 1.00 11.22 188 PRO A C 1
ATOM 2456 O O . PRO A 1 187 ? 24.837 -14.781 1.996 1.00 10.48 188 PRO A O 1
ATOM 2484 N N . ALA A 1 189 ? 20.602 -12.374 1.622 1.00 5.97 190 ALA A N 1
ATOM 2485 C CA . ALA A 1 189 ? 19.550 -11.393 1.492 1.00 5.29 190 ALA A CA 1
ATOM 2486 C C . ALA A 1 189 ? 18.814 -11.203 2.818 1.00 6.81 190 ALA A C 1
ATOM 2487 O O . ALA A 1 189 ? 18.501 -12.165 3.489 1.00 7.49 190 ALA A O 1
ATOM 2494 N N . PHE A 1 190 ? 18.496 -9.963 3.142 1.00 6.20 191 PHE A N 1
ATOM 2495 C CA . PHE A 1 190 ? 17.825 -9.602 4.372 1.00 7.14 191 PHE A CA 1
ATOM 2496 C C . PHE A 1 190 ? 16.546 -10.395 4.568 1.00 5.60 191 PHE A C 1
ATOM 2497 O O . PHE A 1 190 ? 16.242 -10.800 5.680 1.00 6.25 191 PHE A O 1
ATOM 2514 N N . ALA A 1 191 ? 15.795 -10.591 3.480 1.00 6.04 192 ALA A N 1
ATOM 2515 C CA . ALA A 1 191 ? 14.490 -11.236 3.540 1.00 9.02 192 ALA A CA 1
ATOM 2516 C C . ALA A 1 191 ? 14.591 -12.672 4.067 1.00 6.27 192 ALA A C 1
ATOM 2517 O O . ALA A 1 191 ? 13.623 -13.166 4.668 1.00 8.86 192 ALA A O 1
ATOM 2524 N N . GLU A 1 192 ? 15.743 -13.296 3.856 1.00 7.68 193 GLU A N 1
ATOM 2525 C CA . GLU A 1 192 ? 15.923 -14.735 4.128 1.00 8.55 193 GLU A CA 1
ATOM 2526 C C . GLU A 1 192 ? 16.483 -14.999 5.530 1.00 5.82 193 GLU A C 1
ATOM 2527 O O . GLU A 1 192 ? 16.564 -16.130 5.989 1.00 9.88 193 GLU A O 1
ATOM 2539 N N . VAL A 1 193 ? 16.812 -13.933 6.238 1.00 6.87 194 VAL A N 1
ATOM 2540 C CA . VAL A 1 193 ? 17.456 -14.069 7.550 1.00 8.10 194 VAL A CA 1
ATOM 2541 C C . VAL A 1 193 ? 16.554 -14.722 8.647 1.00 8.59 194 VAL A C 1
ATOM 2542 O O . VAL A 1 193 ? 17.030 -15.563 9.410 1.00 9.86 194 VAL A O 1
ATOM 2555 N N . TYR A 1 194 ? 15.277 -14.356 8.733 1.00 8.40 195 TYR A N 1
ATOM 2556 C CA . TYR A 1 194 ? 14.380 -14.933 9.723 1.00 8.66 195 TYR A CA 1
ATOM 2557 C C . TYR A 1 194 ? 14.337 -16.457 9.637 1.00 8.77 195 TYR A C 1
ATOM 2558 O O . TYR A 1 194 ? 14.531 -17.135 10.644 1.00 10.52 195 TYR A O 1
ATOM 2576 N N . GLN A 1 195 ? 14.092 -16.995 8.442 1.00 7.95 196 GLN A N 1
ATOM 2577 C CA . GLN A 1 195 ? 14.057 -18.440 8.280 1.00 9.09 196 GLN A CA 1
ATOM 2578 C C . GLN A 1 195 ? 15.404 -19.069 8.647 1.00 9.45 196 GLN A C 1
ATOM 2579 O O . GLN A 1 195 ? 15.443 -20.123 9.271 1.00 10.05 196 GLN A O 1
ATOM 2593 N N . ALA A 1 196 ? 16.499 -18.437 8.249 1.00 8.16 197 ALA A N 1
ATOM 2594 C CA . ALA A 1 196 ? 17.810 -19.000 8.475 1.00 9.84 197 ALA A CA 1
ATOM 2595 C C . ALA A 1 196 ? 18.109 -19.081 9.959 1.00 10.32 197 ALA A C 1
ATOM 2596 O O . ALA A 1 196 ? 18.733 -20.037 10.397 1.00 10.35 197 ALA A O 1
ATOM 2603 N N . LEU A 1 197 ? 17.710 -18.071 10.732 1.00 8.45 198 LEU A N 1
ATOM 2604 C CA . LEU A 1 197 ? 17.880 -18.102 12.179 1.00 10.44 198 LEU A CA 1
ATOM 2605 C C . LEU A 1 197 ? 16.981 -19.164 12.808 1.00 12.12 198 LEU A C 1
ATOM 2606 O O . LEU A 1 197 ? 17.406 -19.881 13.727 1.00 11.52 198 LEU A O 1
ATOM 2622 N N . LYS A 1 198 ? 15.737 -19.243 12.318 1.00 10.50 199 LYS A N 1
ATOM 2623 C CA . LYS A 1 198 ? 14.754 -20.226 12.769 1.00 13.55 199 LYS A CA 1
ATOM 2624 C C . LYS A 1 198 ? 15.275 -21.659 12.659 1.00 12.95 199 LYS A C 1
ATOM 2625 O O . LYS A 1 198 ? 15.172 -22.451 13.611 1.00 15.11 199 LYS A O 1
ATOM 2644 N N . THR A 1 199 ? 15.832 -22.002 11.502 1.00 11.23 200 THR A N 1
ATOM 2645 C CA . THR A 1 199 ? 16.279 -23.367 11.229 1.00 9.39 200 THR A CA 1
ATOM 2646 C C . THR A 1 199 ? 17.736 -23.647 11.631 1.00 13.39 200 THR A C 1
ATOM 2647 O O . THR A 1 199 ? 18.185 -24.783 11.606 1.00 16.77 200 THR A O 1
ATOM 2658 N N . GLY A 1 200 ? 18.465 -22.615 12.048 1.00 12.20 201 GLY A N 1
ATOM 2659 C CA . GLY A 1 200 ? 19.847 -22.815 12.456 1.00 13.96 201 GLY A CA 1
ATOM 2660 C C . GLY A 1 200 ? 20.864 -22.827 11.325 1.00 13.32 201 GLY A C 1
ATOM 2661 O O . GLY A 1 200 ? 22.041 -23.204 11.555 1.00 15.82 201 GLY A O 1
ATOM 2665 N N . VAL A 1 201 ? 20.444 -22.452 10.112 1.00 10.80 202 VAL A N 1
ATOM 2666 C CA . VAL A 1 201 ? 21.367 -22.272 9.002 1.00 13.41 202 VAL A CA 1
ATOM 2667 C C . VAL A 1 201 ? 22.399 -21.182 9.315 1.00 14.71 202 VAL A C 1
ATOM 2668 O O . VAL A 1 201 ? 23.560 -21.300 8.899 1.00 15.47 202 VAL A O 1
ATOM 2681 N N . VAL A 1 202 ? 21.986 -20.143 10.046 1.00 10.96 203 VAL A N 1
ATOM 2682 C CA . VAL A 1 202 ? 22.951 -19.235 10.665 1.00 10.97 203 VAL A CA 1
ATOM 2683 C C . VAL A 1 202 ? 22.652 -19.195 12.149 1.00 14.54 203 VAL A C 1
ATOM 2684 O O . VAL A 1 202 ? 21.553 -19.524 12.571 1.00 13.53 203 VAL A O 1
ATOM 2697 N N . ASP A 1 203 ? 23.650 -18.839 12.944 1.00 10.07 204 ASP A N 1
ATOM 2698 C CA . ASP A 1 203 ? 23.490 -18.734 14.383 1.00 12.47 204 ASP A CA 1
ATOM 2699 C C . ASP A 1 203 ? 23.056 -17.339 14.807 1.00 12.36 204 ASP A C 1
ATOM 2700 O O . ASP A 1 203 ? 22.420 -17.172 15.833 1.00 11.48 204 ASP A O 1
ATOM 2709 N N . GLY A 1 204 ? 23.441 -16.323 14.048 1.00 9.11 205 GLY A N 1
ATOM 2710 C CA . GLY A 1 204 ? 23.194 -14.950 14.433 1.00 10.80 205 GLY A CA 1
ATOM 2711 C C . GLY A 1 204 ? 23.288 -14.029 13.240 1.00 8.67 205 GLY A C 1
ATOM 2712 O O . GLY A 1 204 ? 23.514 -14.456 12.092 1.00 8.38 205 GLY A O 1
ATOM 2716 N N . ALA A 1 205 ? 23.110 -12.752 13.530 1.00 9.45 206 ALA A N 1
ATOM 2717 C CA . ALA A 1 205 ? 23.208 -11.712 12.537 1.00 8.35 206 ALA A CA 1
ATOM 2718 C C . ALA A 1 205 ? 23.530 -10.411 13.266 1.00 10.09 206 ALA A C 1
ATOM 2719 O O . ALA A 1 205 ? 23.965 -10.430 14.407 1.00 11.26 206 ALA A O 1
ATOM 2726 N N . GLU A 1 206 ? 23.380 -9.270 12.598 1.00 10.58 207 GLU A N 1
ATOM 2727 C CA . GLU A 1 206 ? 23.672 -7.992 13.229 1.00 10.84 207 GLU A CA 1
ATOM 2728 C C . GLU A 1 206 ? 22.860 -6.885 12.567 1.00 11.25 207 GLU A C 1
ATOM 2729 O O . GLU A 1 206 ? 22.645 -6.899 11.345 1.00 9.90 207 GLU A O 1
ATOM 2741 N N . ASN A 1 207 ? 22.378 -5.940 13.378 1.00 11.51 208 ASN A N 1
ATOM 2742 C CA . ASN A 1 207 ? 21.559 -4.878 12.851 1.00 9.12 208 ASN A CA 1
ATOM 2743 C C . ASN A 1 207 ? 21.206 -3.868 13.914 1.00 14.28 208 ASN A C 1
ATOM 2744 O O . ASN A 1 207 ? 21.569 -4.027 15.060 1.00 13.43 208 ASN A O 1
ATOM 2755 N N . ASN A 1 208 ? 20.519 -2.808 13.508 1.00 12.39 209 ASN A N 1
ATOM 2756 C CA . ASN A 1 208 ? 20.043 -1.807 14.468 1.00 13.87 209 ASN A CA 1
ATOM 2757 C C . ASN A 1 208 ? 18.791 -2.315 15.215 1.00 12.19 209 ASN A C 1
ATOM 2758 O O . ASN A 1 208 ? 18.208 -3.343 14.873 1.00 13.72 209 ASN A O 1
ATOM 2769 N N . TRP A 1 209 ? 18.368 -1.590 16.256 1.00 15.38 210 TRP A N 1
ATOM 2770 C CA . TRP A 1 209 ? 17.197 -2.022 17.020 1.00 15.32 210 TRP A CA 1
ATOM 2771 C C . TRP A 1 209 ? 15.927 -2.154 16.200 1.00 9.74 210 TRP A C 1
ATOM 2772 O O . TRP A 1 209 ? 15.208 -3.140 16.320 1.00 13.77 210 TRP A O 1
ATOM 2793 N N . PRO A 1 210 ? 15.605 -1.153 15.362 1.00 9.48 211 PRO A N 1
ATOM 2794 C CA . PRO A 1 210 ? 14.346 -1.254 14.619 1.00 13.78 211 PRO A CA 1
ATOM 2795 C C . PRO A 1 210 ? 14.240 -2.435 13.629 1.00 13.85 211 PRO A C 1
ATOM 2796 O O . PRO A 1 210 ? 13.162 -2.994 13.427 1.00 12.16 211 PRO A O 1
ATOM 2807 N N . SER A 1 211 ? 15.354 -2.805 13.009 1.00 15.19 212 SER A N 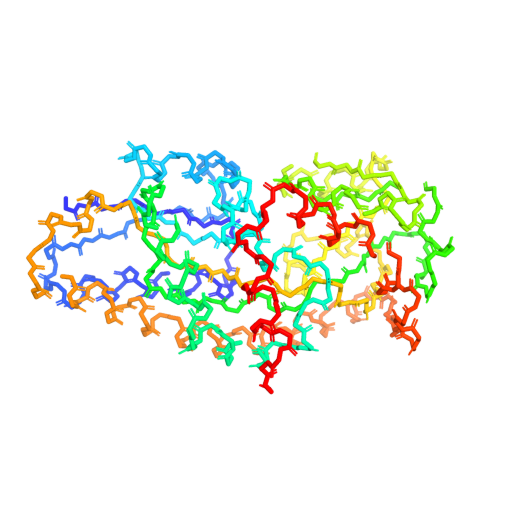1
ATOM 2808 C CA . SER A 1 211 ? 15.364 -3.956 12.099 1.00 15.00 212 SER A CA 1
ATOM 2809 C C . SER A 1 211 ? 15.266 -5.258 12.883 1.00 10.35 212 SER A C 1
ATOM 2810 O O . SER A 1 211 ? 14.563 -6.167 12.490 1.00 11.06 212 SER A O 1
ATOM 2818 N N . TYR A 1 212 ? 15.984 -5.330 13.994 1.00 13.06 213 TYR A N 1
ATOM 2819 C CA . TYR A 1 212 ? 15.974 -6.517 14.855 1.00 12.87 213 TYR A CA 1
ATOM 2820 C C . TYR A 1 212 ? 14.544 -6.786 15.292 1.00 17.90 213 TYR A C 1
ATOM 2821 O O . TYR A 1 212 ? 14.069 -7.916 15.294 1.00 15.80 213 TYR A O 1
ATOM 2839 N N . GLU A 1 213 ? 13.838 -5.706 15.609 1.00 15.42 214 GLU A N 1
ATOM 2840 C CA . GLU A 1 213 ? 12.469 -5.819 16.047 1.00 16.95 214 GLU A CA 1
ATOM 2841 C C . GLU A 1 213 ? 11.503 -6.094 14.884 1.00 16.15 214 GLU A C 1
ATOM 2842 O O . GLU A 1 213 ? 10.775 -7.077 14.915 1.00 24.65 214 GLU A O 1
ATOM 2854 N N . SER A 1 214 ? 11.529 -5.279 13.821 1.00 11.68 215 SER A N 1
ATOM 2855 C CA . SER A 1 214 ? 10.512 -5.336 12.746 1.00 17.15 215 SER A CA 1
ATOM 2856 C C . SER A 1 214 ? 10.461 -6.616 11.905 1.00 21.31 215 SER A C 1
ATOM 2857 O O . SER A 1 214 ? 9.413 -6.980 11.383 1.00 27.20 215 SER A O 1
ATOM 2865 N N . THR A 1 215 ? 11.603 -7.288 11.759 1.00 17.49 216 THR A N 1
ATOM 2866 C CA . THR A 1 215 ? 11.723 -8.483 10.929 1.00 17.42 216 THR A CA 1
ATOM 2867 C C . THR A 1 215 ? 11.339 -9.745 11.695 1.00 13.84 216 THR A C 1
ATOM 2868 O O . THR A 1 215 ? 11.235 -10.825 11.103 1.00 17.44 216 THR A O 1
ATOM 2879 N N . GLY A 1 216 ? 11.215 -9.583 13.004 1.00 18.50 217 GLY A N 1
ATOM 2880 C CA . GLY A 1 216 ? 10.939 -10.705 13.888 1.00 21.39 217 GLY A CA 1
ATOM 2881 C C . GLY A 1 216 ? 12.191 -11.434 14.350 1.00 14.22 217 GLY A C 1
ATOM 2882 O O . GLY A 1 216 ? 12.105 -12.425 15.083 1.00 14.69 217 GLY A O 1
ATOM 2886 N N . HIS A 1 217 ? 13.366 -10.942 13.961 1.00 13.82 218 HIS A N 1
ATOM 2887 C CA . HIS A 1 217 ? 14.577 -11.670 14.296 1.00 10.56 218 HIS A CA 1
ATOM 2888 C C . HIS A 1 217 ? 14.700 -11.864 15.809 1.00 14.53 218 HIS A C 1
ATOM 2889 O O . HIS A 1 217 ? 15.206 -12.886 16.278 1.00 13.81 218 HIS A O 1
ATOM 2904 N N . PHE A 1 218 ? 14.208 -10.911 16.588 1.00 15.36 219 PHE A N 1
ATOM 2905 C CA . PHE A 1 218 ? 14.358 -11.000 18.032 1.00 15.74 219 PHE A CA 1
ATOM 2906 C C . PHE A 1 218 ? 13.648 -12.241 18.589 1.00 14.53 219 PHE A C 1
ATOM 2907 O O . PHE A 1 218 ? 14.050 -12.737 19.629 1.00 19.49 219 PHE A O 1
ATOM 2924 N N . GLU A 1 219 ? 12.607 -12.728 17.907 1.00 16.72 220 GLU A N 1
ATOM 2925 C CA . GLU A 1 219 ? 11.859 -13.923 18.363 1.00 20.04 220 GLU A CA 1
ATOM 2926 C C . GLU A 1 219 ? 12.639 -15.213 18.179 1.00 23.09 220 GLU A C 1
ATOM 2927 O O . GLU A 1 219 ? 12.351 -16.224 18.819 1.00 23.80 220 GLU A O 1
ATOM 2939 N N . VAL A 1 220 ? 13.615 -15.173 17.283 1.00 17.71 221 VAL A N 1
ATOM 2940 C CA . VAL A 1 220 ? 14.397 -16.352 16.927 1.00 21.57 221 VAL A CA 1
ATOM 2941 C C . VAL A 1 220 ? 15.892 -16.189 17.213 1.00 23.54 221 VAL A C 1
ATOM 2942 O O . VAL A 1 220 ? 16.668 -17.079 16.888 1.00 20.52 221 VAL A O 1
ATOM 2955 N N . ALA A 1 221 ? 16.258 -15.059 17.833 1.00 17.72 222 ALA A N 1
ATOM 2956 C CA . ALA A 1 221 ? 17.627 -14.721 18.227 1.00 12.78 222 ALA A CA 1
ATOM 2957 C C . ALA A 1 221 ? 17.603 -13.762 19.433 1.00 15.62 222 ALA A C 1
ATOM 2958 O O . ALA A 1 221 ? 17.833 -12.555 19.299 1.00 14.12 222 ALA A O 1
ATOM 2965 N N . GLY A 1 222 ? 17.351 -14.282 20.631 1.00 19.40 223 GLY A N 1
ATOM 2966 C CA . GLY A 1 222 ? 17.036 -13.405 21.752 1.00 16.88 223 GLY A CA 1
ATOM 2967 C C . GLY A 1 222 ? 18.141 -12.835 22.622 1.00 19.16 223 GLY A C 1
ATOM 2968 O O . GLY A 1 222 ? 17.843 -12.293 23.705 1.00 25.07 223 GLY A O 1
ATOM 2972 N N . PHE A 1 223 ? 19.395 -12.963 22.205 1.00 16.73 224 PHE A N 1
ATOM 2973 C CA . PHE A 1 223 ? 20.494 -12.232 22.851 1.00 21.17 224 PHE A CA 1
ATOM 2974 C C . PHE A 1 223 ? 20.937 -11.099 21.926 1.00 20.79 224 PHE A C 1
ATOM 2975 O O . PHE A 1 223 ? 21.303 -11.348 20.777 1.00 17.53 224 PHE A O 1
ATOM 2992 N N . TYR A 1 224 ? 20.920 -9.864 22.416 1.00 19.49 225 TYR A N 1
ATOM 2993 C CA . TYR A 1 224 ? 21.372 -8.713 21.631 1.00 16.15 225 TYR A CA 1
ATOM 2994 C C . TYR A 1 224 ? 22.537 -8.081 22.382 1.00 21.54 225 TYR A C 1
ATOM 2995 O O . TYR A 1 224 ? 22.420 -7.709 23.564 1.00 23.48 225 TYR A O 1
ATOM 3013 N N . SER A 1 225 ? 23.671 -7.989 21.708 1.00 18.30 226 SER A N 1
ATOM 3014 C CA . SER A 1 225 ? 24.914 -7.519 22.306 1.00 17.16 226 SER A CA 1
ATOM 3015 C C . SER A 1 225 ? 25.372 -6.258 21.602 1.00 22.00 226 SER A C 1
ATOM 3016 O O . SER A 1 225 ? 25.639 -6.282 20.403 1.00 17.97 226 SER A O 1
ATOM 3024 N N . LEU A 1 226 ? 25.494 -5.169 22.364 1.00 21.26 227 LEU A N 1
ATOM 3025 C CA . LEU A 1 226 ? 25.739 -3.831 21.834 1.00 16.17 227 LEU A CA 1
ATOM 3026 C C . LEU A 1 226 ? 27.176 -3.567 21.409 1.00 19.59 227 LEU A C 1
ATOM 3027 O O . LEU A 1 226 ? 27.867 -2.699 21.957 1.00 20.08 227 LEU A O 1
ATOM 3043 N N . SER A 1 227 ? 27.604 -4.305 20.390 1.00 13.83 228 SER A N 1
ATOM 3044 C CA . SER A 1 227 ? 28.916 -4.131 19.786 1.00 17.88 228 SER A CA 1
ATOM 3045 C C . SER A 1 227 ? 28.995 -2.829 19.021 1.00 15.43 228 SER A C 1
ATOM 3046 O O . SER A 1 227 ? 30.044 -2.222 18.933 1.00 20.26 228 SER A O 1
ATOM 3054 N N . GLN A 1 228 ? 27.880 -2.416 18.419 1.00 18.39 229 GLN A N 1
ATOM 3055 C CA . GLN A 1 228 ? 27.861 -1.191 17.637 1.00 13.76 229 GLN A CA 1
ATOM 3056 C C . GLN A 1 228 ? 29.072 -1.101 16.705 1.00 14.31 229 GLN A C 1
ATOM 3057 O O . GLN A 1 228 ? 29.736 -0.073 16.601 1.00 17.08 229 GLN A O 1
ATOM 3071 N N . HIS A 1 229 ? 29.296 -2.194 15.973 1.00 14.40 230 HIS A N 1
ATOM 3072 C CA . HIS A 1 229 ? 30.489 -2.387 15.154 1.00 12.27 230 HIS A CA 1
ATOM 3073 C C . HIS A 1 229 ? 30.419 -1.706 13.794 1.00 11.99 230 HIS A C 1
ATOM 3074 O O . HIS A 1 229 ? 31.456 -1.473 13.174 1.00 15.69 230 HIS A O 1
ATOM 3089 N N . LEU A 1 230 ? 29.205 -1.416 13.317 1.00 13.01 231 LEU A N 1
ATOM 3090 C CA . LEU A 1 230 ? 29.016 -0.717 12.050 1.00 12.63 231 LEU A CA 1
ATOM 3091 C C . LEU A 1 230 ? 28.015 0.409 12.267 1.00 11.02 231 LEU A C 1
ATOM 3092 O O . LEU A 1 230 ? 26.971 0.193 12.933 1.00 16.10 231 LEU A O 1
ATOM 3108 N N . ILE A 1 231 ? 28.324 1.585 11.699 1.00 11.65 232 ILE A N 1
ATOM 3109 C CA . ILE A 1 231 ? 27.426 2.725 11.710 1.00 11.67 232 ILE A CA 1
ATOM 3110 C C . ILE A 1 231 ? 27.374 3.212 10.259 1.00 14.94 232 ILE A C 1
ATOM 3111 O O . ILE A 1 231 ? 28.248 3.921 9.781 1.00 14.26 232 ILE A O 1
ATOM 3127 N N . ILE A 1 232 ? 26.355 2.731 9.543 1.00 12.37 233 ILE A N 1
ATOM 3128 C CA . ILE A 1 232 ? 26.240 2.893 8.103 1.00 9.09 233 ILE A CA 1
ATOM 3129 C C . ILE A 1 232 ? 25.021 3.771 7.796 1.00 8.81 233 ILE A C 1
ATOM 3130 O O . ILE A 1 232 ? 23.923 3.464 8.260 1.00 10.49 233 ILE A O 1
ATOM 3146 N N . PRO A 1 233 ? 25.205 4.841 7.015 1.00 8.87 234 PRO A N 1
ATOM 3147 C CA . PRO A 1 233 ? 24.069 5.696 6.676 1.00 9.24 234 PRO A CA 1
ATOM 3148 C C . PRO A 1 233 ? 23.293 5.101 5.511 1.00 9.56 234 PRO A C 1
ATOM 3149 O O . PRO A 1 233 ? 23.757 4.166 4.830 1.00 9.00 234 PRO A O 1
ATOM 3160 N N . GLU A 1 234 ? 22.121 5.654 5.262 1.00 9.46 235 GLU A N 1
ATOM 3161 C CA . GLU A 1 234 ? 21.394 5.318 4.064 1.00 7.32 235 GLU A CA 1
ATOM 3162 C C . GLU A 1 234 ? 21.174 6.575 3.282 1.00 7.38 235 GLU A C 1
ATOM 3163 O O . GLU A 1 234 ? 21.453 7.679 3.749 1.00 8.09 235 GLU A O 1
ATOM 3175 N N . CYS A 1 235 ? 20.675 6.419 2.074 1.00 7.04 236 CYS A N 1
ATOM 3176 C CA . CYS A 1 235 ? 20.329 7.565 1.284 1.00 7.68 236 CYS A CA 1
ATOM 3177 C C . CYS A 1 235 ? 18.970 7.386 0.601 1.00 8.39 236 CYS A C 1
ATOM 3178 O O . CYS A 1 235 ? 18.459 6.266 0.493 1.00 9.84 236 CYS A O 1
ATOM 3186 N N . ILE A 1 236 ? 18.421 8.490 0.142 1.00 6.86 237 ILE A N 1
ATOM 3187 C CA . ILE A 1 236 ? 17.455 8.521 -0.924 1.00 6.92 237 ILE A CA 1
ATOM 3188 C C . ILE A 1 236 ? 18.292 8.676 -2.189 1.00 6.66 237 ILE A C 1
ATOM 3189 O O . ILE A 1 236 ? 19.042 9.668 -2.276 1.00 8.94 237 ILE A O 1
ATOM 3205 N N . CYS A 1 237 ? 18.164 7.728 -3.135 1.00 10.05 238 CYS A N 1
ATOM 3206 C CA . CYS A 1 237 ? 19.022 7.478 -4.335 1.00 18.56 238 CYS A CA 1
ATOM 3207 C C . CYS A 1 237 ? 18.120 7.775 -5.553 1.00 11.49 238 CYS A C 1
ATOM 3208 O O . CYS A 1 237 ? 16.946 7.398 -5.552 1.00 11.14 238 CYS A O 1
ATOM 3216 N N . ILE A 1 238 ? 18.643 8.454 -6.568 1.00 8.87 239 ILE A N 1
ATOM 3217 C CA . ILE A 1 238 ? 17.949 8.546 -7.866 1.00 10.85 239 ILE A CA 1
ATOM 3218 C C . ILE A 1 238 ? 18.924 8.178 -8.984 1.00 8.87 239 ILE A C 1
ATOM 3219 O O . ILE A 1 238 ? 20.110 8.528 -8.963 1.00 10.15 239 ILE A O 1
ATOM 3235 N N . ASN A 1 239 ? 18.382 7.507 -9.999 1.00 11.68 240 ASN A N 1
ATOM 3236 C CA . ASN A 1 239 ? 19.104 7.269 -11.231 1.00 10.27 240 ASN A CA 1
ATOM 3237 C C . ASN A 1 239 ? 19.574 8.605 -11.797 1.00 9.76 240 ASN A C 1
ATOM 3238 O O . ASN A 1 239 ? 18.770 9.528 -11.955 1.00 11.09 240 ASN A O 1
ATOM 3249 N N . ILE A 1 240 ? 20.867 8.736 -12.080 1.00 12.44 241 ILE A N 1
ATOM 3250 C CA . ILE A 1 240 ? 21.401 10.052 -12.418 1.00 8.42 241 ILE A CA 1
ATOM 3251 C C . ILE A 1 240 ? 20.879 10.597 -13.762 1.00 15.57 241 ILE A C 1
ATOM 3252 O O . ILE A 1 240 ? 20.747 11.807 -13.924 1.00 20.11 241 ILE A O 1
ATOM 3268 N N . GLY A 1 241 ? 20.589 9.725 -14.723 1.00 14.58 242 GLY A N 1
ATOM 3269 C CA . GLY A 1 241 ? 20.041 10.186 -15.991 1.00 18.00 242 GLY A CA 1
ATOM 3270 C C . GLY A 1 241 ? 18.684 10.838 -15.807 1.00 16.19 242 GLY A C 1
ATOM 3271 O O . GLY A 1 241 ? 18.402 11.894 -16.365 1.00 16.87 242 GLY A O 1
ATOM 3275 N N . THR A 1 242 ? 17.837 10.179 -15.025 1.00 16.38 243 THR A N 1
ATOM 3276 C CA . THR A 1 242 ? 16.536 10.707 -14.627 1.00 16.23 243 THR A CA 1
ATOM 3277 C C . THR A 1 242 ? 16.687 12.095 -14.004 1.00 17.36 243 THR A C 1
ATOM 3278 O O . THR A 1 242 ? 15.963 13.026 -14.381 1.00 15.27 243 THR A O 1
ATOM 3289 N N . PHE A 1 243 ? 17.609 12.229 -13.055 1.00 13.64 244 PHE A N 1
ATOM 3290 C CA . PHE A 1 243 ? 17.822 13.495 -12.350 1.00 13.24 244 PHE A CA 1
ATOM 3291 C C . PHE A 1 243 ? 18.348 14.579 -13.276 1.00 14.20 244 PHE A C 1
ATOM 3292 O O . PHE A 1 243 ? 17.853 15.723 -13.274 1.00 16.83 244 PHE A O 1
ATOM 3309 N N . ASN A 1 244 ? 19.314 14.219 -14.118 1.00 14.68 245 ASN A N 1
ATOM 3310 C CA . ASN A 1 244 ? 19.955 15.208 -14.963 1.00 16.97 245 ASN A CA 1
ATOM 3311 C C . ASN A 1 244 ? 19.028 15.744 -16.043 1.00 19.40 245 ASN A C 1
ATOM 3312 O O . ASN A 1 244 ? 19.264 16.818 -16.580 1.00 21.78 245 ASN A O 1
ATOM 3323 N N . ALA A 1 245 ? 17.972 14.996 -16.351 1.00 18.45 246 ALA A N 1
ATOM 3324 C CA . ALA A 1 245 ? 17.017 15.411 -17.366 1.00 15.68 246 ALA A CA 1
ATOM 3325 C C . ALA A 1 245 ? 16.041 16.459 -16.839 1.00 20.84 246 ALA A C 1
ATOM 3326 O O . ALA A 1 245 ? 15.280 17.063 -17.604 1.00 18.45 246 ALA A O 1
ATOM 3333 N N . LEU A 1 246 ? 16.050 16.686 -15.532 1.00 18.72 247 LEU A N 1
ATOM 3334 C CA . LEU A 1 246 ? 15.160 17.691 -14.973 1.00 15.78 247 LEU A CA 1
ATOM 3335 C C . LEU A 1 246 ? 15.664 19.091 -15.267 1.00 18.02 247 LEU A C 1
ATOM 3336 O O . LEU A 1 246 ? 16.869 19.331 -15.384 1.00 19.33 247 LEU A O 1
ATOM 3352 N N . SER A 1 247 ? 14.726 20.021 -15.324 1.00 17.01 248 SER A N 1
ATOM 3353 C CA . SER A 1 247 ? 15.063 21.425 -15.299 1.00 16.44 248 SER A CA 1
ATOM 3354 C C . SER A 1 247 ? 15.747 21.793 -13.982 1.00 19.50 248 SER A C 1
ATOM 3355 O O . SER A 1 247 ? 15.722 21.031 -13.011 1.00 21.13 248 SER A O 1
ATOM 3363 N N . ASP A 1 248 ? 16.356 22.972 -13.944 1.00 22.16 249 ASP A N 1
ATOM 3364 C CA . ASP A 1 248 ? 17.045 23.407 -12.737 1.00 23.05 249 ASP A CA 1
ATOM 3365 C C . ASP A 1 248 ? 16.072 23.535 -11.585 1.00 22.32 249 ASP A C 1
ATOM 3366 O O . ASP A 1 248 ? 16.369 23.119 -10.467 1.00 20.52 249 ASP A O 1
ATOM 3375 N N . GLU A 1 249 ? 14.905 24.116 -11.842 1.00 23.58 250 GLU A N 1
ATOM 3376 C CA . GLU A 1 249 ? 13.936 24.294 -10.775 1.00 21.95 250 GLU A CA 1
ATOM 3377 C C . GLU A 1 249 ? 13.345 22.939 -10.321 1.00 17.44 250 GLU A C 1
ATOM 3378 O O . GLU A 1 249 ? 12.997 22.769 -9.157 1.00 19.27 250 GLU A O 1
ATOM 3407 N N . LYS A 1 251 ? 15.055 20.034 -10.315 1.00 14.48 252 LYS A N 1
ATOM 3408 C CA . LYS A 1 251 ? 16.115 19.469 -9.491 1.00 11.15 252 LYS A CA 1
ATOM 3409 C C . LYS A 1 251 ? 16.047 20.060 -8.091 1.00 11.65 252 LYS A C 1
ATOM 3410 O O . LYS A 1 251 ? 16.221 19.338 -7.117 1.00 13.16 252 LYS A O 1
ATOM 3429 N N . THR A 1 252 ? 15.795 21.361 -8.005 1.00 14.36 253 THR A N 1
ATOM 3430 C CA . THR A 1 252 ? 15.717 22.018 -6.701 1.00 13.97 253 THR A CA 1
ATOM 3431 C C . THR A 1 252 ? 14.548 21.464 -5.903 1.00 13.66 253 THR A C 1
ATOM 3432 O O . THR A 1 252 ? 14.684 21.185 -4.715 1.00 13.31 253 THR A O 1
ATOM 3443 N N . ALA A 1 253 ? 13.409 21.284 -6.566 1.00 14.18 254 ALA A N 1
ATOM 3444 C CA . ALA A 1 253 ? 12.240 20.670 -5.924 1.00 14.34 254 ALA A CA 1
ATOM 3445 C C . ALA A 1 253 ? 12.485 19.249 -5.422 1.00 10.19 254 ALA A C 1
ATOM 3446 O O . ALA A 1 253 ? 12.087 18.911 -4.304 1.00 11.97 254 ALA A O 1
ATOM 3453 N N . VAL A 1 254 ? 13.131 18.410 -6.2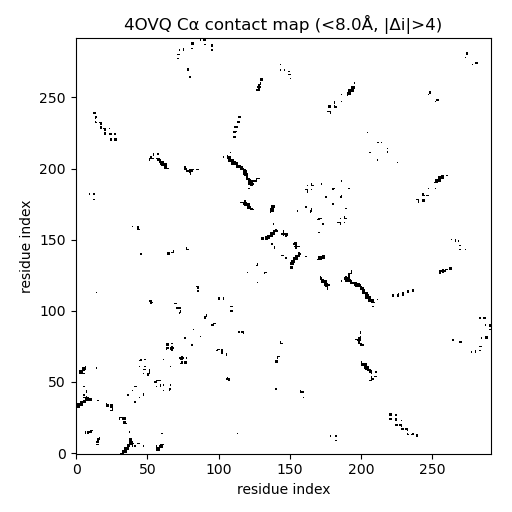47 1.00 11.29 255 VAL A N 1
ATOM 3454 C CA . VAL A 1 254 ? 13.431 17.022 -5.887 1.00 12.79 255 VAL A CA 1
ATOM 3455 C C . VAL A 1 254 ? 14.381 16.982 -4.688 1.00 9.90 255 VAL A C 1
ATOM 3456 O O . VAL A 1 254 ? 14.153 16.261 -3.750 1.00 9.88 255 VAL A O 1
ATOM 3469 N N . LEU A 1 255 ? 15.421 17.811 -4.716 1.00 11.80 256 LEU A N 1
ATOM 3470 C CA . LEU A 1 255 ? 16.379 17.883 -3.599 1.00 9.62 256 LEU A CA 1
ATOM 3471 C C . LEU A 1 255 ? 15.735 18.354 -2.297 1.00 9.21 256 LEU A C 1
ATOM 3472 O O . LEU A 1 255 ? 15.990 17.794 -1.229 1.00 10.17 256 LEU A O 1
ATOM 3488 N N . GLU A 1 256 ? 14.893 19.387 -2.395 1.00 10.55 257 GLU A N 1
ATOM 3489 C CA . GLU A 1 256 ? 14.188 19.921 -1.234 1.00 11.81 257 GLU A CA 1
ATOM 3490 C C . GLU A 1 256 ? 13.231 18.848 -0.638 1.00 9.37 257 GLU A C 1
ATOM 3491 O O . GLU A 1 256 ? 13.190 18.599 0.573 1.00 10.71 257 GLU A O 1
ATOM 3503 N N . ALA A 1 257 ? 12.501 18.139 -1.506 1.00 8.99 258 ALA A N 1
ATOM 3504 C CA . ALA A 1 257 ? 11.649 17.053 -1.041 1.00 9.70 258 ALA A CA 1
ATOM 3505 C C . ALA A 1 257 ? 12.465 16.000 -0.313 1.00 8.43 258 ALA A C 1
ATOM 3506 O O . ALA A 1 257 ? 12.090 15.537 0.733 1.00 8.45 258 ALA A O 1
ATOM 3513 N N . ALA A 1 258 ? 13.585 15.608 -0.908 1.00 8.25 259 ALA A N 1
ATOM 3514 C CA . ALA A 1 258 ? 14.443 14.595 -0.319 1.00 8.94 259 ALA A CA 1
ATOM 3515 C C . ALA A 1 258 ? 15.016 15.036 0.999 1.00 8.42 259 ALA A C 1
ATOM 3516 O O . ALA A 1 258 ? 15.005 14.305 1.968 1.00 8.36 259 ALA A O 1
ATOM 3523 N N A GLN A 1 259 ? 15.532 16.254 1.040 0.48 9.98 260 GLN A N 1
ATOM 3524 N N B GLN A 1 259 ? 15.531 16.255 1.032 0.52 9.80 260 GLN A N 1
ATOM 3525 C CA A GLN A 1 259 ? 16.101 16.756 2.284 0.48 9.92 260 GLN A CA 1
ATOM 3526 C CA B GLN A 1 259 ? 16.114 16.775 2.263 0.52 9.99 260 GLN A CA 1
ATOM 3527 C C A GLN A 1 259 ? 15.072 16.824 3.415 0.48 9.64 260 GLN A C 1
ATOM 3528 C C B GLN A 1 259 ? 15.090 16.863 3.411 0.52 9.66 260 GLN A C 1
ATOM 3529 O O A GLN A 1 259 ? 15.348 16.428 4.538 0.48 10.22 260 GLN A O 1
ATOM 3530 O O B GLN A 1 259 ? 15.385 16.505 4.541 0.52 11.27 260 GLN A O 1
ATOM 3557 N N . GLU A 1 260 ? 13.887 17.330 3.104 1.00 10.45 261 GLU A N 1
ATOM 3558 C CA . GLU A 1 260 ? 12.837 17.450 4.092 1.00 11.75 261 GLU A CA 1
ATOM 3559 C C . GLU A 1 260 ? 12.335 16.066 4.559 1.00 9.49 261 GLU A C 1
ATOM 3560 O O . GLU A 1 260 ? 12.095 15.846 5.741 1.00 11.90 261 GLU A O 1
ATOM 3573 N N . SER A 1 261 ? 12.202 15.114 3.627 1.00 9.58 262 SER A N 1
ATOM 3574 C CA . SER A 1 261 ? 11.902 13.755 3.994 1.00 9.22 262 SER A CA 1
ATOM 3575 C C . SER A 1 261 ? 12.940 13.218 4.960 1.00 9.15 262 SER A C 1
ATOM 3576 O O . SER A 1 261 ? 12.624 12.565 5.937 1.00 9.78 262 SER A O 1
ATOM 3584 N N . ALA A 1 262 ? 14.219 13.509 4.675 1.00 8.86 263 ALA A N 1
ATOM 3585 C CA . ALA A 1 262 ? 15.265 12.991 5.547 1.00 8.80 263 ALA A CA 1
ATOM 3586 C C . ALA A 1 262 ? 15.287 13.605 6.942 1.00 9.39 263 ALA A C 1
ATOM 3587 O O . ALA A 1 262 ? 15.537 12.904 7.901 1.00 11.49 263 ALA A O 1
ATOM 3594 N N . LEU A 1 263 ? 15.022 14.908 7.053 1.00 9.83 264 LEU A N 1
ATOM 3595 C CA . LEU A 1 263 ? 14.897 15.489 8.390 1.00 11.82 264 LEU A CA 1
ATOM 3596 C C . LEU A 1 263 ? 13.749 14.839 9.172 1.00 11.18 264 LEU A C 1
ATOM 3597 O O . LEU A 1 263 ? 13.880 14.533 10.346 1.00 13.26 264 LEU A O 1
ATOM 3613 N N . TYR A 1 264 ? 12.637 14.548 8.491 1.00 10.51 265 TYR A N 1
ATOM 3614 C CA . TYR A 1 264 ? 11.525 13.837 9.135 1.00 10.21 265 TYR A CA 1
ATOM 3615 C C . TYR A 1 264 ? 11.924 12.411 9.543 1.00 10.18 265 TYR A C 1
ATOM 3616 O O . TYR A 1 264 ? 11.692 11.965 10.664 1.00 12.02 265 TYR A O 1
ATOM 3634 N N . GLN A 1 265 ? 12.592 11.713 8.620 1.00 11.91 266 GLN A N 1
ATOM 3635 C CA . GLN A 1 265 ? 13.077 10.365 8.877 1.00 11.66 266 GLN A CA 1
ATOM 3636 C C . GLN A 1 265 ? 13.944 10.312 10.128 1.00 12.22 266 GLN A C 1
ATOM 3637 O O . GLN A 1 265 ? 13.840 9.385 10.946 1.00 12.36 266 GLN A O 1
ATOM 3651 N N . ARG A 1 266 ? 14.786 11.323 10.275 1.00 13.25 267 ARG A N 1
ATOM 3652 C CA . ARG A 1 266 ? 15.688 11.349 11.410 1.00 14.16 267 ARG A CA 1
ATOM 3653 C C . ARG A 1 266 ? 14.907 11.537 12.712 1.00 15.65 267 ARG A C 1
ATOM 3654 O O . ARG A 1 266 ? 15.200 10.853 13.708 1.00 16.27 267 ARG A O 1
ATOM 3675 N N . ASP A 1 267 ? 13.859 12.366 12.681 1.00 16.31 268 ASP A N 1
ATOM 3676 C CA . ASP A 1 267 ? 12.972 12.502 13.855 1.00 17.60 268 ASP A CA 1
ATOM 3677 C C . ASP A 1 267 ? 12.228 11.195 14.145 1.00 18.59 268 ASP A C 1
ATOM 3678 O O . ASP A 1 267 ? 12.105 10.773 15.305 1.00 20.31 268 ASP A O 1
ATOM 3687 N N . LEU A 1 268 ? 11.694 10.561 13.109 1.00 16.27 269 LEU A N 1
ATOM 3688 C CA . LEU A 1 268 ? 11.003 9.277 13.283 1.00 14.18 269 LEU A CA 1
ATOM 3689 C C . LEU A 1 268 ? 11.980 8.233 13.822 1.00 19.16 269 LEU A C 1
ATOM 3690 O O . LEU A 1 268 ? 11.647 7.428 14.688 1.00 17.66 269 LEU A O 1
ATOM 3706 N N . TRP A 1 269 ? 13.188 8.232 13.268 1.00 16.62 270 TRP A N 1
ATOM 3707 C CA . TRP A 1 269 ? 14.190 7.220 13.611 1.00 16.87 270 TRP A CA 1
ATOM 3708 C C . TRP A 1 269 ? 14.521 7.218 15.101 1.00 22.74 270 TRP A C 1
ATOM 3709 O O . TRP A 1 269 ? 14.538 6.162 15.741 1.00 20.08 270 TRP A O 1
ATOM 3730 N N . ASN A 1 270 ? 14.778 8.385 15.675 1.00 20.76 271 ASN A N 1
ATOM 3731 C CA . ASN A 1 270 ? 15.195 8.411 17.071 1.00 27.88 271 ASN A CA 1
ATOM 3732 C C . ASN A 1 270 ? 14.104 7.917 18.023 1.00 23.61 271 ASN A C 1
ATOM 3733 O O . ASN A 1 270 ? 14.389 7.195 18.980 1.00 24.86 271 ASN A O 1
ATOM 3744 N N . LYS A 1 271 ? 12.851 8.241 17.736 1.00 25.56 272 LYS A N 1
ATOM 3745 C CA . LYS A 1 271 ? 11.752 7.693 18.534 1.00 22.86 272 LYS A CA 1
ATOM 3746 C C . LYS A 1 271 ? 11.615 6.170 18.342 1.00 23.35 272 LYS A C 1
ATOM 3747 O O . LYS A 1 271 ? 11.183 5.445 19.236 1.00 23.68 272 LYS A O 1
ATOM 3766 N N . ARG A 1 272 ? 12.007 5.668 17.176 1.00 23.74 273 ARG A N 1
ATOM 3767 C CA . ARG A 1 272 ? 11.733 4.271 16.859 1.00 24.51 273 ARG A CA 1
ATOM 3768 C C . ARG A 1 272 ? 12.750 3.367 17.497 1.00 18.99 273 ARG A C 1
ATOM 3769 O O . ARG A 1 272 ? 12.421 2.240 17.875 1.00 20.10 273 ARG A O 1
ATOM 3790 N N . GLU A 1 273 ? 13.986 3.849 17.575 1.00 18.60 274 GLU A N 1
ATOM 3791 C CA . GLU A 1 273 ? 15.058 3.069 18.173 1.00 19.53 274 GLU A CA 1
ATOM 3792 C C . GLU A 1 273 ? 14.713 2.759 19.618 1.00 24.76 274 GLU A C 1
ATOM 3793 O O . GLU A 1 273 ? 14.951 1.663 20.107 1.00 24.50 274 GLU A O 1
ATOM 3805 N N . ALA A 1 274 ? 14.129 3.732 20.301 1.00 25.85 275 ALA A N 1
ATOM 3806 C CA . ALA A 1 274 ? 13.798 3.542 21.705 1.00 18.63 275 ALA A CA 1
ATOM 3807 C C . ALA A 1 274 ? 12.591 2.637 21.884 1.00 20.07 275 ALA A C 1
ATOM 3808 O O . ALA A 1 274 ? 12.574 1.785 22.782 1.00 21.83 275 ALA A O 1
ATOM 3815 N N . ALA A 1 275 ? 11.575 2.847 21.052 1.00 20.07 276 ALA A N 1
ATOM 3816 C CA . ALA A 1 275 ? 10.353 2.050 21.087 1.00 24.72 276 ALA A CA 1
ATOM 3817 C C . ALA A 1 275 ? 10.631 0.595 20.726 1.00 29.09 276 ALA A C 1
ATOM 3818 O O . ALA A 1 275 ? 10.081 -0.320 21.340 1.00 22.62 276 ALA A O 1
ATOM 3825 N N . SER A 1 276 ? 11.468 0.393 19.707 1.00 18.65 277 SER A N 1
ATOM 3826 C CA . SER A 1 276 ? 11.868 -0.951 19.279 1.00 14.72 277 SER A CA 1
ATOM 3827 C C . SER A 1 276 ? 12.626 -1.651 20.376 1.00 15.61 277 SER A C 1
ATOM 3828 O O . SER A 1 276 ? 12.345 -2.803 20.720 1.00 19.95 277 SER A O 1
ATOM 3836 N N . ARG A 1 277 ? 13.631 -0.973 20.905 1.00 18.77 278 ARG A N 1
ATOM 3837 C CA . ARG A 1 277 ? 14.416 -1.578 21.956 1.00 23.72 278 ARG A CA 1
ATOM 3838 C C . ARG A 1 277 ? 13.524 -1.944 23.153 1.00 24.58 278 ARG A C 1
ATOM 3839 O O . ARG A 1 277 ? 13.678 -3.014 23.757 1.00 22.46 278 ARG A O 1
ATOM 3860 N N . ALA A 1 278 ? 12.580 -1.065 23.481 1.00 25.90 279 ALA A N 1
ATOM 3861 C CA . ALA A 1 278 ? 11.731 -1.306 24.646 1.00 25.01 279 ALA A CA 1
ATOM 3862 C C . ALA A 1 278 ? 10.788 -2.482 24.421 1.00 28.13 279 ALA A C 1
ATOM 3863 O O . ALA A 1 278 ? 10.569 -3.305 25.319 1.00 24.31 279 ALA A O 1
ATOM 3870 N N . ALA A 1 279 ? 10.234 -2.573 23.220 1.00 23.35 280 ALA A N 1
ATOM 3871 C CA . ALA A 1 279 ? 9.319 -3.656 22.906 1.00 27.96 280 ALA A CA 1
ATOM 3872 C C . ALA A 1 279 ? 10.010 -5.022 22.928 1.00 28.47 280 ALA A C 1
ATOM 3873 O O . ALA A 1 279 ? 9.417 -6.020 23.365 1.00 25.34 280 ALA A O 1
ATOM 3880 N N . VAL A 1 280 ? 11.260 -5.104 22.474 1.00 23.96 281 VAL A N 1
ATOM 3881 C CA . VAL A 1 280 ? 11.903 -6.421 22.468 1.00 23.80 281 VAL A CA 1
ATOM 3882 C C . VAL A 1 280 ? 12.440 -6.817 23.847 1.00 28.29 281 VAL A C 1
ATOM 3883 O O . VAL A 1 280 ? 12.483 -8.005 24.162 1.00 24.27 281 VAL A O 1
ATOM 3896 N N . GLU A 1 281 ? 12.858 -5.834 24.646 1.00 26.77 282 GLU A N 1
ATOM 3897 C CA . GLU A 1 281 ? 13.290 -6.082 26.028 1.00 31.28 282 GLU A CA 1
ATOM 3898 C C . GLU A 1 281 ? 12.106 -6.604 26.831 1.00 33.35 282 GLU A C 1
ATOM 3899 O O . GLU A 1 281 ? 12.249 -7.494 27.674 1.00 27.40 282 GLU A O 1
ATOM 3911 N N . ALA A 1 282 ? 10.925 -6.072 26.545 1.00 30.49 283 ALA A N 1
ATOM 3912 C CA . ALA A 1 282 ? 9.727 -6.495 27.262 1.00 30.65 283 ALA A CA 1
ATOM 3913 C C . ALA A 1 282 ? 9.339 -7.922 26.870 1.00 32.83 283 ALA A C 1
ATOM 3914 O O . ALA A 1 282 ? 8.757 -8.655 27.663 1.00 39.04 283 ALA A O 1
ATOM 3921 N N . ALA A 1 283 ? 9.671 -8.309 25.644 1.00 26.57 284 ALA A N 1
ATOM 3922 C CA . ALA A 1 283 ? 9.308 -9.613 25.108 1.00 21.60 284 ALA A CA 1
ATOM 3923 C C . ALA A 1 283 ? 10.296 -10.675 25.538 1.00 21.62 284 ALA A C 1
ATOM 3924 O O . ALA A 1 283 ? 10.114 -11.857 25.250 1.00 29.06 284 ALA A O 1
ATOM 3931 N N . GLY A 1 284 ? 11.345 -10.245 26.222 1.00 22.85 285 GLY A N 1
ATOM 3932 C CA . GLY A 1 284 ? 12.232 -11.174 26.885 1.00 22.17 285 GLY A CA 1
ATOM 3933 C C . GLY A 1 284 ? 13.651 -11.174 26.378 1.00 24.96 285 GLY A C 1
ATOM 3934 O O . GLY A 1 284 ? 14.454 -11.986 26.818 1.00 27.46 285 GLY A O 1
ATOM 3938 N N . VAL A 1 285 ? 13.964 -10.283 25.441 1.00 27.79 286 VAL A N 1
ATOM 3939 C CA . VAL A 1 285 ? 15.317 -10.232 24.917 1.00 25.82 286 VAL A CA 1
ATOM 3940 C C . VAL A 1 285 ? 16.289 -9.897 26.024 1.00 25.55 286 VAL A C 1
ATOM 3941 O O . VAL A 1 285 ? 16.046 -9.012 26.858 1.00 28.91 286 VAL A O 1
ATOM 3954 N N . VAL A 1 286 ? 17.390 -10.632 26.036 1.00 23.52 287 VAL A N 1
ATOM 3955 C CA . VAL A 1 286 ? 18.462 -10.404 26.984 1.00 26.43 287 VAL A CA 1
ATOM 3956 C C . VAL A 1 286 ? 19.533 -9.533 26.358 1.00 24.59 287 VAL A C 1
ATOM 3957 O O . VAL A 1 286 ? 20.232 -9.961 25.436 1.00 24.34 287 VAL A O 1
ATOM 3970 N N . VAL A 1 287 ? 19.659 -8.309 26.869 1.00 20.57 288 VAL A N 1
ATOM 3971 C CA . VAL A 1 287 ? 20.576 -7.333 26.302 1.00 21.67 288 VAL A CA 1
ATOM 3972 C C . VAL A 1 287 ? 21.843 -7.240 27.135 1.00 31.85 288 VAL A C 1
ATOM 3973 O O . VAL A 1 287 ? 21.796 -7.270 28.373 1.00 32.63 288 VAL A O 1
ATOM 3986 N N . ASN A 1 288 ? 22.976 -7.137 26.457 1.00 21.92 289 ASN A N 1
ATOM 3987 C CA . ASN A 1 288 ? 24.226 -6.806 27.125 1.00 23.72 289 ASN A CA 1
ATOM 3988 C C . ASN A 1 288 ? 25.026 -5.718 26.391 1.00 22.15 289 ASN A C 1
ATOM 3989 O O . ASN A 1 288 ? 25.006 -5.612 25.161 1.00 18.09 289 ASN A O 1
ATOM 4000 N N . GLU A 1 289 ? 25.683 -4.870 27.179 1.00 23.09 290 GLU A N 1
ATOM 4001 C CA . GLU A 1 289 ? 26.679 -3.942 26.676 1.00 19.87 290 GLU A CA 1
ATOM 4002 C C . GLU A 1 289 ? 27.985 -4.696 26.466 1.00 19.83 290 GLU A C 1
ATOM 4003 O O . GLU A 1 289 ? 28.188 -5.762 27.038 1.00 20.03 290 GLU A O 1
ATOM 4015 N N . ILE A 1 290 ? 28.856 -4.141 25.629 1.00 19.60 291 ILE A N 1
ATOM 4016 C CA . ILE A 1 290 ? 30.223 -4.648 25.472 1.00 25.77 291 ILE A CA 1
ATOM 4017 C C . ILE A 1 290 ? 31.195 -3.631 26.091 1.00 30.21 291 ILE A C 1
ATOM 4018 O O . ILE A 1 290 ? 31.539 -2.619 25.464 1.00 30.08 291 ILE A O 1
ATOM 4034 N N . ALA A 1 291 ? 31.632 -3.905 27.317 1.00 34.70 292 ALA A N 1
ATOM 4035 C CA . ALA A 1 291 ? 32.487 -2.970 28.058 1.00 37.98 292 ALA A CA 1
ATOM 4036 C C . ALA A 1 291 ? 33.818 -2.650 27.371 1.00 39.87 292 ALA A C 1
ATOM 4037 O O . ALA A 1 291 ? 34.220 -1.487 27.290 1.00 36.24 292 ALA A O 1
ATOM 4044 N N . ASP A 1 292 ? 34.503 -3.682 26.894 1.00 38.11 293 ASP A N 1
ATOM 4045 C CA . ASP A 1 292 ? 35.779 -3.497 26.213 1.00 38.00 293 ASP A CA 1
ATOM 4046 C C . ASP A 1 292 ? 35.627 -3.787 24.716 1.00 33.29 293 ASP A C 1
ATOM 4047 O O . ASP A 1 292 ? 35.788 -4.928 24.272 1.00 25.81 293 ASP A O 1
ATOM 4056 N N . LYS A 1 293 ? 35.305 -2.754 23.941 1.00 35.60 294 LYS A N 1
ATOM 4057 C CA . LYS A 1 293 ? 35.185 -2.918 22.495 1.00 33.51 294 LYS A CA 1
ATOM 4058 C C . LYS A 1 293 ? 36.556 -2.936 21.832 1.00 32.50 294 LYS A C 1
ATOM 4059 O O . LYS A 1 293 ? 36.678 -3.249 20.650 1.00 27.52 294 LYS A O 1
ATOM 4078 N N . ALA A 1 294 ? 37.599 -2.614 22.589 1.00 26.67 295 ALA A N 1
ATOM 4079 C CA . ALA A 1 294 ? 38.913 -2.423 21.989 1.00 26.78 295 ALA A CA 1
ATOM 4080 C C . ALA A 1 294 ? 39.438 -3.635 21.237 1.00 24.75 295 ALA A C 1
ATOM 4081 O O . ALA A 1 294 ? 40.070 -3.488 20.194 1.00 27.48 295 ALA A O 1
ATOM 4088 N N . PRO A 1 295 ? 39.194 -4.848 21.755 1.00 23.69 296 PRO A N 1
ATOM 4089 C CA . PRO A 1 295 ? 39.712 -6.008 21.020 1.00 20.24 296 PRO A CA 1
ATOM 4090 C C . PRO A 1 295 ? 38.941 -6.292 19.734 1.00 20.68 296 PRO A C 1
ATOM 4091 O O . PRO A 1 295 ? 39.502 -6.893 18.820 1.00 20.94 296 PRO A O 1
ATOM 4102 N N . PHE A 1 296 ? 37.678 -5.885 19.683 1.00 24.72 297 PHE A N 1
ATOM 4103 C CA . PHE A 1 296 ? 36.909 -5.968 18.445 1.00 17.41 297 PHE A CA 1
ATOM 4104 C C . PHE A 1 296 ? 37.503 -5.023 17.426 1.00 27.53 297 PHE A C 1
ATOM 4105 O O . PHE A 1 296 ? 37.737 -5.404 16.276 1.00 20.67 297 PHE A O 1
ATOM 4122 N N . GLN A 1 297 ? 37.756 -3.787 17.848 1.00 22.37 298 GLN A N 1
ATOM 4123 C CA . GLN A 1 297 ? 38.408 -2.825 16.970 1.00 25.18 298 GLN A CA 1
ATOM 4124 C C . GLN A 1 297 ? 39.777 -3.297 16.509 1.00 24.85 298 GLN A C 1
ATOM 4125 O O . GLN A 1 297 ? 40.115 -3.182 15.341 1.00 20.73 298 GLN A O 1
ATOM 4139 N N . ALA A 1 298 ? 40.600 -3.770 17.445 1.00 22.51 299 ALA A N 1
ATOM 4140 C CA . ALA A 1 298 ? 41.966 -4.146 17.110 1.00 26.14 299 ALA A CA 1
ATOM 4141 C C . ALA A 1 298 ? 41.983 -5.232 16.057 1.00 19.08 299 ALA A C 1
ATOM 4142 O O . ALA A 1 298 ? 42.872 -5.292 15.211 1.00 31.15 299 ALA A O 1
ATOM 4149 N N . ALA A 1 299 ? 40.977 -6.103 16.103 1.00 24.37 300 ALA A N 1
ATOM 4150 C CA . ALA A 1 299 ? 40.918 -7.238 15.207 1.00 19.72 300 ALA A CA 1
ATOM 4151 C C . ALA A 1 299 ? 40.591 -6.831 13.762 1.00 17.91 300 ALA A C 1
ATOM 4152 O O . ALA A 1 299 ? 40.781 -7.609 12.821 1.00 19.91 300 ALA A O 1
ATOM 4176 N N . ALA A 1 301 ? 42.133 -4.557 12.066 1.00 27.22 302 ALA A N 1
ATOM 4177 C CA . ALA A 1 301 ? 43.296 -4.021 11.384 1.00 27.03 302 ALA A CA 1
ATOM 4178 C C . ALA A 1 301 ? 43.396 -4.537 9.961 1.00 19.22 302 ALA A C 1
ATOM 4179 O O . ALA A 1 301 ? 43.543 -3.737 9.037 1.00 27.50 302 ALA A O 1
ATOM 4186 N N . PRO A 1 302 ? 43.295 -5.869 9.765 1.00 23.87 303 PRO A N 1
ATOM 4187 C CA . PRO A 1 302 ? 43.394 -6.508 8.445 1.00 18.70 303 PRO A CA 1
ATOM 4188 C C . PRO A 1 302 ? 42.274 -6.126 7.455 1.00 27.27 303 PRO A C 1
ATOM 4189 O O . PRO A 1 302 ? 42.457 -6.215 6.245 1.00 30.17 303 PRO A O 1
ATOM 4200 N N . VAL A 1 303 ? 41.112 -5.737 7.960 1.00 26.06 304 VAL A N 1
ATOM 4201 C CA . VAL A 1 303 ? 40.024 -5.320 7.083 1.00 23.04 304 VAL A CA 1
ATOM 4202 C C . VAL A 1 303 ? 40.307 -3.911 6.537 1.00 20.33 304 VAL A C 1
ATOM 4203 O O . VAL A 1 303 ? 40.101 -3.648 5.338 1.00 22.02 304 VAL A O 1
ATOM 4216 N N . TYR A 1 304 ? 40.745 -3.011 7.416 1.00 22.28 305 TYR A N 1
ATOM 4217 C CA . TYR A 1 304 ? 41.113 -1.652 7.014 1.00 22.06 305 TYR A CA 1
ATOM 4218 C C . TYR A 1 304 ? 42.288 -1.705 6.075 1.00 23.22 305 TYR A C 1
ATOM 4219 O O . TYR A 1 304 ? 42.291 -1.101 4.999 1.00 24.74 305 TYR A O 1
ATOM 4237 N N . GLU A 1 305 ? 43.319 -2.413 6.505 1.00 26.96 306 GLU A N 1
ATOM 4238 C CA . GLU A 1 305 ? 44.518 -2.538 5.719 1.00 22.13 306 GLU A CA 1
ATOM 4239 C C . GLU A 1 305 ? 44.202 -3.140 4.348 1.00 21.05 306 GLU A C 1
ATOM 4240 O O . GLU A 1 305 ? 44.783 -2.755 3.339 1.00 31.68 306 GLU A O 1
ATOM 4252 N N . ALA A 1 306 ? 43.213 -4.019 4.307 1.00 25.70 307 ALA A N 1
ATOM 4253 C CA . ALA A 1 306 ? 42.836 -4.669 3.047 1.00 28.20 307 ALA A CA 1
ATOM 4254 C C . ALA A 1 306 ? 41.962 -3.767 2.135 1.00 35.38 307 ALA A C 1
ATOM 4255 O O . ALA A 1 306 ? 41.912 -3.958 0.915 1.00 35.90 307 ALA A O 1
ATOM 4262 N N . TYR A 1 307 ? 41.269 -2.797 2.726 1.00 27.29 308 TYR A N 1
ATOM 4263 C CA . TYR A 1 307 ? 40.636 -1.741 1.943 1.00 22.29 308 TYR A CA 1
ATOM 4264 C C . TYR A 1 307 ? 41.678 -0.758 1.386 1.00 23.87 308 TYR A C 1
ATOM 4265 O O . TYR A 1 307 ? 41.535 -0.241 0.278 1.00 20.37 308 TYR A O 1
ATOM 4283 N N . PHE A 1 308 ? 42.718 -0.500 2.172 1.00 21.05 309 PHE A N 1
ATOM 4284 C CA . PHE A 1 308 ? 43.761 0.434 1.765 1.00 28.87 309 PHE A CA 1
ATOM 4285 C C . PHE A 1 308 ? 44.506 -0.131 0.566 1.00 26.79 309 PHE A C 1
ATOM 4286 O O . PHE A 1 308 ? 44.904 0.608 -0.354 1.00 26.10 309 PHE A O 1
ATOM 4303 N N . GLU A 1 309 ? 44.703 -1.446 0.584 1.00 32.62 310 GLU A N 1
ATOM 4304 C CA . GLU A 1 309 ? 45.432 -2.125 -0.479 1.00 34.68 310 GLU A CA 1
ATOM 4305 C C . GLU A 1 309 ? 44.605 -2.163 -1.755 1.00 30.40 310 GLU A C 1
ATOM 4306 O O . GLU A 1 309 ? 45.147 -2.066 -2.856 1.00 36.35 310 GLU A O 1
ATOM 4318 N N . ALA A 1 310 ? 43.287 -2.277 -1.613 1.00 31.98 311 ALA A N 1
ATOM 4319 C CA . ALA A 1 310 ? 42.393 -2.295 -2.768 1.00 21.39 311 ALA A CA 1
ATOM 4320 C C . ALA A 1 310 ? 42.149 -0.882 -3.321 1.00 20.59 311 ALA A C 1
ATOM 4321 O O . ALA A 1 310 ? 41.887 -0.718 -4.508 1.00 22.66 311 ALA A O 1
ATOM 4328 N N . ASN A 1 311 ? 42.279 0.127 -2.454 1.00 24.53 312 ASN A N 1
ATOM 4329 C CA . ASN A 1 311 ? 41.891 1.504 -2.761 1.00 27.32 312 ASN A CA 1
ATOM 4330 C C . ASN A 1 311 ? 42.889 2.500 -2.174 1.00 19.18 312 ASN A C 1
ATOM 4331 O O . ASN A 1 311 ? 42.553 3.280 -1.283 1.00 22.45 312 ASN A O 1
ATOM 4342 N N . PRO A 1 312 ? 44.138 2.473 -2.665 1.00 27.22 313 PRO A N 1
ATOM 4343 C CA . PRO A 1 312 ? 45.203 3.341 -2.133 1.00 31.07 313 PRO A CA 1
ATOM 4344 C C . PRO A 1 312 ? 44.812 4.813 -2.113 1.00 26.28 313 PRO A C 1
ATOM 4345 O O . PRO A 1 312 ? 45.131 5.532 -1.162 1.00 28.84 313 PRO A O 1
ATOM 4356 N N . ASP A 1 313 ? 44.119 5.244 -3.159 1.00 26.67 314 ASP A N 1
ATOM 4357 C CA . ASP A 1 313 ? 43.677 6.625 -3.302 1.00 34.11 314 ASP A CA 1
ATOM 4358 C C . ASP A 1 313 ? 42.731 7.091 -2.214 1.00 34.33 314 ASP A C 1
ATOM 4359 O O . ASP A 1 313 ? 42.518 8.295 -2.041 1.00 34.07 314 ASP A O 1
ATOM 4368 N N . LEU A 1 314 ? 42.129 6.144 -1.505 1.00 25.43 315 LEU A N 1
ATOM 4369 C CA . LEU A 1 314 ? 41.074 6.477 -0.577 1.00 30.23 315 LEU A CA 1
ATOM 4370 C C . LEU A 1 314 ? 41.533 6.406 0.874 1.00 26.02 315 LEU A C 1
ATOM 4371 O O . LEU A 1 314 ? 40.751 6.637 1.793 1.00 26.33 315 LEU A O 1
ATOM 4387 N N . ARG A 1 315 ? 42.821 6.152 1.089 1.00 26.39 316 ARG A N 1
ATOM 4388 C CA . ARG A 1 315 ? 43.366 6.197 2.445 1.00 28.17 316 ARG A CA 1
ATOM 4389 C C . ARG A 1 315 ? 43.079 7.550 3.112 1.00 22.43 316 ARG A C 1
ATOM 4390 O O . ARG A 1 315 ? 42.651 7.603 4.277 1.00 26.38 316 ARG A O 1
ATOM 4411 N N . PRO A 1 316 ? 43.310 8.656 2.374 1.00 34.19 317 PRO A N 1
ATOM 4412 C CA . PRO A 1 316 ? 43.016 10.001 2.883 1.00 32.92 317 PRO A CA 1
ATOM 4413 C C . PRO A 1 316 ? 41.542 10.223 3.217 1.00 27.10 317 PRO A C 1
ATOM 4414 O O . PRO A 1 316 ? 41.263 11.024 4.102 1.00 30.62 317 PRO A O 1
ATOM 4425 N N . LEU A 1 317 ? 40.617 9.529 2.555 1.00 28.41 318 LEU A N 1
ATOM 4426 C CA . LEU A 1 317 ? 39.197 9.641 2.907 1.00 27.02 318 LEU A CA 1
ATOM 4427 C C . LEU A 1 317 ? 38.992 9.052 4.299 1.00 27.03 318 LEU A C 1
ATOM 4428 O O . LEU A 1 317 ? 38.286 9.616 5.150 1.00 29.61 318 LEU A O 1
ATOM 4444 N N . VAL A 1 318 ? 39.623 7.909 4.530 1.00 29.54 319 VAL A N 1
ATOM 4445 C CA . VAL A 1 318 ? 39.529 7.240 5.820 1.00 25.88 319 VAL A CA 1
ATOM 4446 C C . VAL A 1 318 ? 40.116 8.108 6.928 1.00 26.00 319 VAL A C 1
ATOM 4447 O O . VAL A 1 318 ? 39.495 8.278 7.971 1.00 29.13 319 VAL A O 1
ATOM 4460 N N . GLU A 1 319 ? 41.296 8.676 6.692 1.00 37.56 320 GLU A N 1
ATOM 4461 C CA . GLU A 1 319 ? 41.955 9.526 7.692 1.00 38.79 320 GLU A CA 1
ATOM 4462 C C . GLU A 1 319 ? 41.146 10.798 7.972 1.00 36.63 320 GLU A C 1
ATOM 4463 O O . GLU A 1 319 ? 41.024 11.237 9.120 1.00 35.87 320 GLU A O 1
ATOM 4475 N N . LEU A 1 320 ? 40.584 11.367 6.912 1.00 30.99 321 LEU A N 1
ATOM 4476 C CA . LEU A 1 320 ? 39.712 12.534 7.002 1.00 30.21 321 LEU A CA 1
ATOM 4477 C C . LEU A 1 320 ? 38.517 12.295 7.932 1.00 34.95 321 LEU A C 1
ATOM 4478 O O . LEU A 1 320 ? 38.144 13.168 8.719 1.00 29.93 321 LEU A O 1
ATOM 4494 N N . ILE A 1 321 ? 37.908 11.112 7.824 1.00 34.97 322 ILE A N 1
ATOM 4495 C CA . ILE A 1 321 ? 36.766 10.762 8.664 1.00 29.79 322 ILE A CA 1
ATOM 4496 C C . ILE A 1 321 ? 37.202 10.587 10.112 1.00 34.48 322 ILE A C 1
ATOM 4497 O O . ILE A 1 321 ? 36.542 11.075 11.037 1.00 41.47 322 ILE A O 1
ATOM 4513 N N . GLN A 1 322 ? 38.312 9.888 10.307 1.00 29.49 323 GLN A N 1
ATOM 4514 C CA . GLN A 1 322 ? 38.783 9.569 11.647 1.00 35.95 323 GLN A CA 1
ATOM 4515 C C . GLN A 1 322 ? 39.310 10.818 12.346 1.00 39.77 323 GLN A C 1
ATOM 4516 O O . GLN A 1 322 ? 39.398 10.857 13.575 1.00 45.69 323 GLN A O 1
ATOM 4530 N N . ALA A 1 323 ? 39.651 11.837 11.563 1.00 40.07 324 ALA A N 1
ATOM 4531 C CA . ALA A 1 323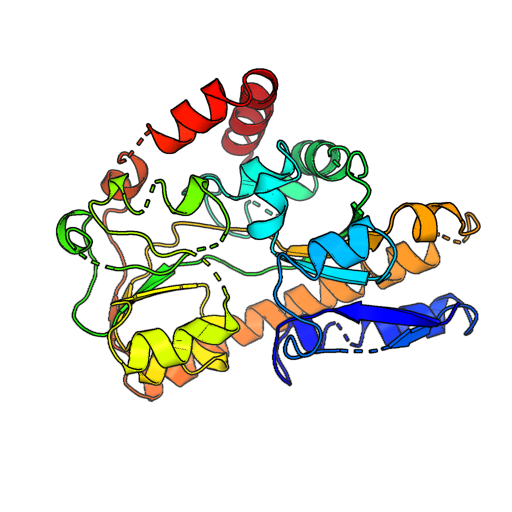 ? 40.168 13.087 12.111 1.00 39.97 324 ALA A CA 1
ATOM 4532 C C . ALA A 1 323 ? 39.039 14.049 12.487 1.00 42.12 324 ALA A C 1
ATOM 4533 O O . ALA A 1 323 ? 39.269 15.055 13.164 1.00 36.82 324 ALA A O 1
ATOM 4540 N N . THR A 1 324 ? 37.823 13.742 12.049 1.00 35.76 325 THR A N 1
ATOM 4541 C CA . THR A 1 324 ? 36.682 14.626 12.266 1.00 35.25 325 THR A CA 1
ATOM 4542 C C . THR A 1 324 ? 36.142 14.473 13.682 1.00 42.28 325 THR A C 1
ATOM 4543 O O . THR A 1 324 ? 36.021 13.355 14.186 1.00 41.07 325 THR A O 1
ATOM 4554 N N . GLU A 1 325 ? 35.840 15.598 14.332 1.00 43.21 326 GLU A N 1
ATOM 4555 C CA . GLU A 1 325 ? 35.367 15.552 15.709 1.00 44.02 326 GLU A CA 1
ATOM 4556 C C . GLU A 1 325 ? 33.904 15.157 15.729 1.00 37.90 326 GLU A C 1
ATOM 4557 O O . GLU A 1 325 ? 33.168 15.450 14.784 1.00 39.70 326 GLU A O 1
#